Protein AF-A0AAE0THC1-F1 (afdb_monomer)

pLDDT: mean 71.57, std 22.48, range [25.92, 97.12]

Organism: NCBI:txid2493646

Solvent-accessible surface area (backbone atoms only — not comparable to full-atom values): 11410 Å² total; per-residue (Å²): 134,60,73,45,24,38,71,82,51,14,11,42,83,37,80,36,79,55,40,40,27,64,90,66,43,60,32,44,39,35,84,71,68,93,64,84,78,24,40,88,76,36,70,88,36,71,55,53,64,31,35,36,31,13,52,94,40,78,45,80,47,30,22,35,39,39,68,80,64,54,97,87,44,46,57,42,54,32,77,59,48,70,42,64,60,25,80,54,98,90,42,81,36,52,30,74,41,70,51,71,80,86,39,28,50,32,34,22,38,79,89,46,69,45,68,50,68,42,80,85,42,82,91,42,50,99,56,82,60,75,85,54,64,78,81,56,86,74,79,90,80,81,85,87,78,86,89,81,93,69,78,90,83,75,78,79,92,79,88,72,88,86,67,84,88,50,69,65,63,54,54,50,50,44,50,73,77,38,75,86,60,87,131

Nearest PDB structures (foldseek):
  2doi-assembly1_X  TM=8.586E-01  e=4.376E-07  Homo sapiens
  4kiv-assembly1_A  TM=8.689E-01  e=1.700E-06  Homo sapiens
  8d3d-assembly1_A  TM=5.317E-01  e=1.644E-02  Homo sapiens
  7pp6-assembly1_D  TM=5.829E-01  e=1.142E-01  Homo sapiens
  8d3c-assembly1_A  TM=3.842E-01  e=1.387E-01  Homo sapiens

Radius of gyration: 28.42 Å; Cα contacts (8 Å, |Δi|>4): 286; chains: 1; bounding box: 64×33×77 Å

Secondary structure (DSSP, 8-state):
---EE-GGGTTTT------BBTTSPBBPPTTSSSSS--TTT-GGG---TT--B-GGG-SSS-EEEEEEEETTEEEEEB--EEPPPEEETTEEE-TT-EEE-SSEEEEE-SS-EEEEE-TTSGGG-SS--GGGTTT----------------SS-S-----SS----HHHHHHHHHHH-TT---

Structure (mmCIF, N/CA/C/O backbone):
data_AF-A0AAE0THC1-F1
#
_entry.id   AF-A0AAE0THC1-F1
#
loop_
_atom_site.group_PDB
_atom_site.id
_atom_site.type_symbol
_atom_site.label_atom_id
_atom_site.label_alt_id
_atom_site.label_comp_id
_atom_site.label_asym_id
_atom_site.label_entity_id
_atom_site.label_seq_id
_atom_site.pdbx_PDB_ins_code
_atom_site.Cartn_x
_atom_site.Cartn_y
_atom_site.Cartn_z
_atom_site.occupancy
_atom_site.B_iso_or_equiv
_atom_site.auth_seq_id
_atom_site.auth_comp_id
_atom_site.auth_asym_id
_atom_site.auth_atom_id
_atom_site.pdbx_PDB_model_num
ATOM 1 N N . MET A 1 1 ? -11.625 -1.215 -8.244 1.00 58.62 1 MET A N 1
ATOM 2 C CA . MET A 1 1 ? -11.538 -0.843 -6.811 1.00 58.62 1 MET A CA 1
ATOM 3 C C . MET A 1 1 ? -10.302 -1.514 -6.238 1.00 58.62 1 MET A C 1
ATOM 5 O O . MET A 1 1 ? -10.090 -2.671 -6.568 1.00 58.62 1 MET A O 1
ATOM 9 N N . VAL A 1 2 ? -9.500 -0.819 -5.427 1.00 74.69 2 VAL A N 1
ATOM 10 C CA . VAL A 1 2 ? -8.265 -1.378 -4.842 1.00 74.69 2 VAL A CA 1
ATOM 11 C C . VAL A 1 2 ? -8.621 -2.333 -3.697 1.00 74.69 2 VAL A C 1
ATOM 13 O O . VAL A 1 2 ? -9.248 -1.915 -2.721 1.00 74.69 2 VAL A O 1
ATOM 16 N N . SER A 1 3 ? -8.250 -3.608 -3.823 1.00 85.12 3 SER A N 1
ATOM 17 C CA . SER A 1 3 ? -8.548 -4.674 -2.848 1.00 85.12 3 SER A CA 1
ATOM 18 C C . SER A 1 3 ? -7.351 -5.082 -1.984 1.00 85.12 3 SER A C 1
ATOM 20 O O . SER A 1 3 ? -7.549 -5.748 -0.972 1.00 85.12 3 SER A O 1
ATOM 22 N N . CYS A 1 4 ? -6.143 -4.653 -2.342 1.00 91.19 4 CYS A N 1
ATOM 23 C CA . CYS A 1 4 ? -4.887 -5.072 -1.726 1.00 91.19 4 CYS A CA 1
ATOM 24 C C . CYS A 1 4 ? -4.060 -3.869 -1.247 1.00 91.19 4 CYS A C 1
ATOM 26 O O . CYS A 1 4 ? -4.301 -2.741 -1.686 1.00 91.19 4 CYS A O 1
ATOM 28 N N . TYR A 1 5 ? -3.094 -4.085 -0.352 1.00 91.75 5 TYR A N 1
ATOM 29 C CA . TYR A 1 5 ? -2.164 -3.049 0.110 1.00 91.75 5 TYR A CA 1
ATOM 30 C C . TYR A 1 5 ? -0.743 -3.273 -0.414 1.00 91.75 5 TYR A C 1
ATOM 32 O O . TYR A 1 5 ? -0.335 -4.395 -0.704 1.00 91.75 5 TYR A O 1
ATOM 40 N N . THR A 1 6 ? 0.020 -2.188 -0.533 1.00 89.06 6 THR A N 1
ATOM 41 C CA . THR A 1 6 ? 1.416 -2.231 -0.973 1.00 89.06 6 THR A CA 1
ATOM 42 C C . THR A 1 6 ? 2.323 -2.627 0.203 1.00 89.06 6 THR A C 1
ATOM 44 O O . THR A 1 6 ? 2.354 -1.900 1.195 1.00 89.06 6 THR A O 1
ATOM 47 N N . PRO A 1 7 ? 3.098 -3.726 0.131 1.00 85.75 7 PRO A N 1
ATOM 48 C CA . PRO A 1 7 ? 3.925 -4.158 1.263 1.00 85.75 7 PRO A CA 1
ATOM 49 C C . PRO A 1 7 ? 5.050 -3.176 1.595 1.00 85.75 7 PRO A C 1
ATOM 51 O O . PRO A 1 7 ? 5.349 -2.958 2.758 1.00 85.75 7 PRO A O 1
ATOM 54 N N . HIS A 1 8 ? 5.648 -2.529 0.588 1.00 84.06 8 HIS A N 1
ATOM 55 C CA . HIS A 1 8 ? 6.776 -1.610 0.785 1.00 84.06 8 HIS A CA 1
ATOM 56 C C . HIS A 1 8 ? 6.432 -0.390 1.659 1.00 84.06 8 HIS A C 1
ATOM 58 O O . HIS A 1 8 ? 7.298 0.131 2.353 1.00 84.06 8 HIS A O 1
ATOM 64 N N . ASP A 1 9 ? 5.184 0.089 1.623 1.00 87.94 9 ASP A N 1
ATOM 65 C CA . ASP A 1 9 ? 4.734 1.223 2.441 1.00 87.94 9 ASP A CA 1
ATOM 66 C C . ASP A 1 9 ? 3.802 0.801 3.585 1.00 87.94 9 ASP A C 1
ATOM 68 O O . ASP A 1 9 ? 3.106 1.644 4.147 1.00 87.94 9 ASP A O 1
ATOM 72 N N . HIS A 1 10 ? 3.741 -0.499 3.896 1.00 91.38 10 HIS A N 1
ATOM 73 C CA . HIS A 1 10 ? 2.853 -1.077 4.910 1.00 91.38 10 HIS A CA 1
AT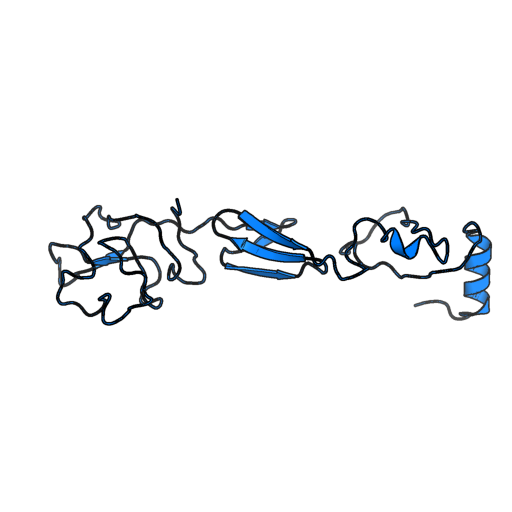OM 74 C C . HIS A 1 10 ? 1.364 -0.704 4.720 1.00 91.38 10 HIS A C 1
ATOM 76 O O . HIS A 1 10 ? 0.572 -0.690 5.665 1.00 91.38 10 HIS A O 1
ATOM 82 N N . GLY A 1 11 ? 0.943 -0.360 3.501 1.00 91.75 11 GLY A N 1
ATOM 83 C CA . GLY A 1 11 ? -0.418 0.076 3.210 1.00 91.75 11 GLY A CA 1
ATOM 84 C C . GLY A 1 11 ? -0.718 1.532 3.570 1.00 91.75 11 GLY A C 1
ATOM 85 O O . GLY A 1 11 ? -1.891 1.897 3.667 1.00 91.75 11 GLY A O 1
ATOM 86 N N . VAL A 1 12 ? 0.293 2.392 3.723 1.00 91.81 12 VAL A N 1
ATOM 87 C CA . VAL A 1 12 ? 0.105 3.849 3.878 1.00 91.81 12 VAL A CA 1
ATOM 88 C C . VAL A 1 12 ? -0.685 4.440 2.708 1.00 91.81 12 VAL A C 1
ATOM 90 O O . VAL A 1 12 ? -1.582 5.268 2.908 1.00 91.81 12 VAL A O 1
ATOM 93 N N . SER A 1 13 ? -0.410 3.988 1.483 1.00 89.38 13 SER A N 1
ATOM 94 C CA . SER A 1 13 ? -1.137 4.386 0.272 1.00 89.38 13 SER A CA 1
ATOM 95 C C . SER A 1 13 ? -2.460 3.644 0.057 1.00 89.38 13 SER A C 1
ATOM 97 O O . SER A 1 13 ? -3.181 3.953 -0.893 1.00 89.38 13 SER A O 1
ATOM 99 N N . TYR A 1 14 ? -2.834 2.691 0.920 1.00 91.81 14 TYR A N 1
ATOM 100 C CA . TYR A 1 14 ? -4.067 1.922 0.753 1.00 91.81 14 TYR A CA 1
ATOM 101 C C . TYR A 1 14 ? -5.303 2.827 0.844 1.00 91.81 14 TYR A C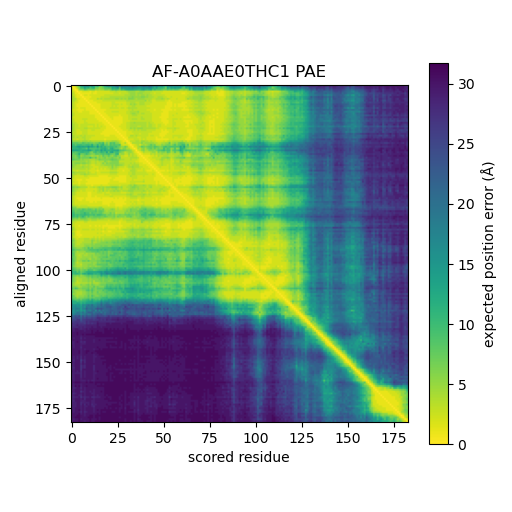 1
ATOM 103 O O . TYR A 1 14 ? -5.517 3.530 1.835 1.00 91.81 14 TYR A O 1
ATOM 111 N N . ARG A 1 15 ? -6.139 2.810 -0.200 1.00 93.31 15 ARG A N 1
ATOM 112 C CA . ARG A 1 15 ? -7.393 3.585 -0.284 1.00 93.31 15 ARG A CA 1
ATOM 113 C C . ARG A 1 15 ? -8.607 2.721 -0.635 1.00 93.31 15 ARG A C 1
ATOM 115 O O . ARG A 1 15 ? -9.609 3.228 -1.128 1.00 93.31 15 ARG A O 1
ATOM 122 N N . GLY A 1 16 ? -8.532 1.418 -0.363 1.00 93.38 16 GLY A N 1
ATOM 123 C CA . GLY A 1 16 ? -9.671 0.515 -0.524 1.00 93.38 16 GLY A CA 1
ATOM 124 C C . GLY A 1 16 ? -10.776 0.745 0.515 1.00 93.38 16 GLY A C 1
ATOM 125 O O . GLY A 1 16 ? -10.652 1.570 1.427 1.00 93.38 16 GLY A O 1
ATOM 126 N N . TYR A 1 17 ? -11.867 -0.009 0.374 1.00 95.31 17 TYR A N 1
ATOM 127 C CA . TYR A 1 17 ? -13.096 0.140 1.168 1.00 95.31 17 TYR A CA 1
ATOM 128 C C . TYR A 1 17 ? -13.306 -0.966 2.213 1.00 95.31 17 TYR A C 1
ATOM 130 O O . TYR A 1 17 ? -14.424 -1.132 2.715 1.00 95.31 17 TYR A O 1
ATOM 138 N N . GLN A 1 18 ? -12.260 -1.740 2.535 1.00 95.81 18 GLN A N 1
ATOM 139 C CA . GLN A 1 18 ? -12.342 -2.733 3.605 1.00 95.81 18 GLN A CA 1
ATOM 140 C C . GLN A 1 18 ? -12.719 -2.032 4.915 1.00 95.81 18 GLN A C 1
ATOM 142 O O . GLN A 1 18 ? -12.154 -0.992 5.246 1.00 95.81 18 GLN A O 1
ATOM 147 N N . ARG A 1 19 ? -13.704 -2.580 5.628 1.00 95.94 19 ARG A N 1
ATOM 148 C CA . ARG A 1 19 ? -14.315 -1.965 6.824 1.00 95.94 19 ARG A CA 1
ATOM 149 C C . ARG A 1 19 ? -14.561 -2.964 7.955 1.00 95.94 19 ARG A C 1
ATOM 151 O O . ARG A 1 19 ? -15.335 -2.685 8.876 1.00 95.94 19 ARG A O 1
ATOM 158 N N . PHE A 1 20 ? -13.942 -4.134 7.842 1.00 95.81 20 PHE A N 1
ATOM 159 C CA . PHE A 1 20 ? -13.967 -5.192 8.835 1.00 95.81 20 PHE A CA 1
ATOM 160 C C . PHE A 1 20 ? -12.539 -5.576 9.212 1.00 95.81 20 PHE A C 1
ATOM 162 O O . PHE A 1 20 ? -11.654 -5.626 8.350 1.00 95.81 20 PHE A O 1
ATOM 169 N N . SER A 1 21 ? -12.334 -5.844 10.498 1.00 95.81 21 SER A N 1
ATOM 170 C CA . SER A 1 21 ? -11.087 -6.404 10.999 1.00 95.81 21 SER A CA 1
ATOM 171 C C . SER A 1 21 ? -10.924 -7.859 10.561 1.00 95.81 21 SER A C 1
ATOM 173 O O . SER A 1 21 ? -11.852 -8.492 10.052 1.00 95.81 21 SER A O 1
ATOM 175 N N . GLU A 1 22 ? -9.741 -8.417 10.783 1.00 95.12 22 GLU A N 1
ATOM 176 C CA . GLU A 1 22 ? -9.453 -9.828 10.525 1.00 95.12 22 GLU A CA 1
ATOM 177 C C . GLU A 1 22 ? -10.323 -10.790 11.336 1.00 95.12 22 GLU A C 1
ATOM 179 O O . GLU A 1 22 ? -10.641 -11.876 10.861 1.00 95.12 22 GLU A O 1
ATOM 184 N N . THR A 1 23 ? -10.783 -10.371 12.519 1.00 94.31 23 THR A N 1
ATOM 185 C CA . THR A 1 23 ? -11.700 -11.166 13.347 1.00 94.31 23 THR A CA 1
ATOM 186 C C . THR A 1 23 ? -13.170 -10.980 12.950 1.00 94.31 23 THR A C 1
ATOM 188 O O . THR A 1 23 ? -14.066 -11.513 13.603 1.00 94.31 23 THR A O 1
ATOM 191 N N . GLY A 1 24 ? -13.442 -10.215 11.886 1.00 94.75 24 GLY A N 1
ATOM 192 C CA . GLY A 1 24 ? -14.786 -9.944 11.376 1.00 94.75 24 GLY A CA 1
ATOM 193 C C . GLY A 1 24 ? -15.528 -8.823 12.107 1.00 94.75 24 GLY A C 1
ATOM 194 O O . GLY A 1 24 ? -16.707 -8.589 11.831 1.00 94.75 24 GLY A O 1
ATOM 195 N N . LYS A 1 25 ? -14.877 -8.091 13.021 1.00 95.44 25 LYS A N 1
ATOM 196 C CA . LYS A 1 25 ? -15.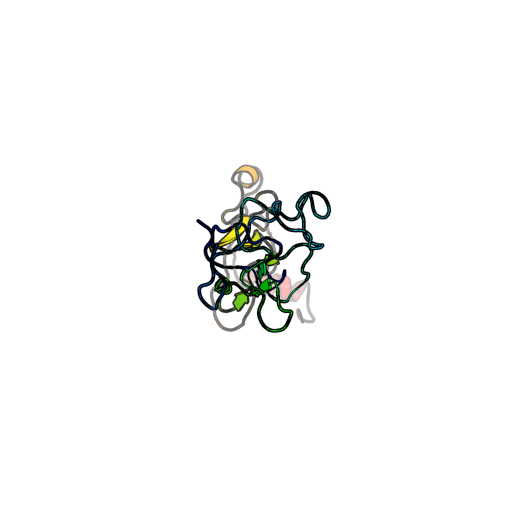512 -6.951 13.696 1.00 95.44 25 LYS A CA 1
ATOM 197 C C . LYS A 1 25 ? -15.650 -5.778 12.741 1.00 95.44 25 LYS A C 1
ATOM 199 O O . LYS A 1 25 ? -14.744 -5.466 11.973 1.00 95.44 25 LYS A O 1
ATOM 204 N N . LYS A 1 26 ? -16.778 -5.076 12.821 1.00 95.69 26 LYS A N 1
ATOM 205 C CA . LYS A 1 26 ? -16.987 -3.843 12.060 1.00 95.69 26 LYS A CA 1
ATOM 206 C C . LYS A 1 26 ? -16.086 -2.733 12.607 1.00 95.69 26 LYS A C 1
ATOM 208 O O . LYS A 1 26 ? -16.113 -2.450 13.803 1.00 95.69 26 LYS A O 1
ATOM 213 N N . CYS A 1 27 ? -15.350 -2.079 11.716 1.00 95.88 27 CYS A N 1
ATOM 214 C CA . CYS A 1 27 ? -14.498 -0.951 12.065 1.00 95.88 27 CYS A CA 1
ATOM 215 C C . CYS A 1 27 ? -15.321 0.256 12.542 1.00 95.88 27 CYS A C 1
ATOM 217 O O . CYS A 1 27 ? -16.413 0.532 12.025 1.00 95.88 27 CYS A O 1
ATOM 219 N N . ILE A 1 28 ? -14.763 1.005 13.488 1.00 94.88 28 ILE A N 1
ATOM 220 C CA . ILE A 1 28 ? -15.283 2.283 13.985 1.00 94.88 28 ILE A CA 1
ATOM 221 C C . ILE A 1 28 ? -14.826 3.414 13.055 1.00 94.88 28 ILE A C 1
ATOM 223 O O . ILE A 1 28 ? -13.766 3.330 12.436 1.00 94.88 28 ILE A O 1
ATOM 227 N N . GLN A 1 29 ? -15.634 4.472 12.933 1.00 94.31 29 GLN A N 1
ATOM 228 C CA . GLN A 1 29 ? -15.251 5.651 12.154 1.00 94.31 29 GLN A CA 1
ATOM 229 C C . GLN A 1 29 ? -14.071 6.390 12.797 1.00 94.31 29 GLN A C 1
ATOM 231 O O . GLN A 1 29 ? -14.088 6.644 14.001 1.00 94.31 29 GLN A O 1
ATOM 236 N N . TRP A 1 30 ? -13.104 6.817 11.984 1.00 92.56 30 TRP A N 1
ATOM 237 C CA . TRP A 1 30 ? -11.884 7.507 12.431 1.00 92.56 30 TRP A CA 1
ATOM 238 C C . TRP A 1 30 ? -12.129 8.859 13.118 1.00 92.56 30 TRP A C 1
ATOM 240 O O . TRP A 1 30 ? -11.258 9.401 13.790 1.00 92.56 30 TRP A O 1
ATOM 250 N N . ASN A 1 31 ? -13.313 9.446 12.940 1.00 88.06 31 ASN A N 1
ATOM 251 C CA . ASN A 1 31 ? -13.715 10.691 13.597 1.00 88.06 31 ASN A CA 1
ATOM 252 C C . ASN A 1 31 ? -14.657 10.479 14.795 1.00 88.06 31 ASN A C 1
ATOM 254 O O . ASN A 1 31 ? -15.129 11.457 15.369 1.00 88.06 31 ASN A O 1
ATOM 258 N N . ARG A 1 32 ? -14.964 9.229 15.171 1.00 84.38 32 ARG A N 1
ATOM 259 C CA . ARG A 1 32 ? -15.887 8.898 16.272 1.00 84.38 32 ARG A CA 1
ATOM 260 C C . ARG A 1 32 ? -15.237 7.991 17.317 1.00 84.38 32 ARG A C 1
ATOM 262 O O . ARG A 1 32 ? -15.765 6.932 17.646 1.00 84.38 32 ARG A O 1
ATOM 269 N N . HIS A 1 33 ? -14.096 8.417 17.849 1.00 80.69 33 HIS A N 1
ATOM 270 C CA . HIS A 1 33 ? -13.416 7.788 18.984 1.00 80.69 33 HIS A CA 1
ATOM 271 C C . HIS A 1 33 ? -12.523 8.797 19.717 1.00 80.69 33 HIS A C 1
ATOM 273 O O . HIS A 1 33 ? -12.245 9.877 19.204 1.00 80.69 33 HIS A O 1
ATOM 279 N N . LEU A 1 34 ? -12.023 8.418 20.896 1.00 78.06 34 LEU A N 1
ATOM 280 C CA . LEU A 1 34 ? -11.138 9.251 21.727 1.00 78.06 34 LEU A CA 1
ATOM 281 C C . LEU A 1 34 ? -9.644 8.893 21.584 1.00 78.06 34 LEU A C 1
ATOM 283 O O . LEU A 1 34 ? -8.808 9.397 22.327 1.00 78.06 34 LEU A O 1
ATOM 287 N N . HIS A 1 35 ? -9.301 7.995 20.659 1.00 81.31 35 HIS A N 1
ATOM 288 C CA . HIS A 1 35 ? -7.926 7.544 20.427 1.00 81.31 35 HIS A CA 1
ATOM 289 C C . HIS A 1 35 ? -7.121 8.476 19.506 1.00 81.31 35 HIS A C 1
ATOM 291 O O . HIS A 1 35 ? -7.669 9.367 18.864 1.00 81.31 35 HIS A O 1
ATOM 297 N N . GLN A 1 36 ? -5.808 8.237 19.443 1.00 78.31 36 GLN A N 1
ATOM 298 C CA . GLN A 1 36 ? -4.806 9.156 18.889 1.00 78.31 36 GLN A CA 1
ATOM 299 C C . GLN A 1 36 ? -4.810 9.283 17.356 1.00 78.31 36 GLN A C 1
ATOM 301 O O . GLN A 1 36 ? -4.349 10.294 16.839 1.00 78.31 36 GLN A O 1
ATOM 306 N N . ALA A 1 37 ? -5.301 8.292 16.603 1.00 79.75 37 ALA A N 1
ATOM 307 C CA . ALA A 1 37 ? -5.309 8.369 15.141 1.00 79.75 37 ALA A CA 1
ATOM 308 C C . ALA A 1 37 ? -6.637 8.926 14.620 1.00 79.75 37 ALA A C 1
ATOM 310 O O . ALA A 1 37 ? -7.548 8.171 14.302 1.00 79.75 37 ALA A O 1
ATOM 311 N N . THR A 1 38 ? -6.746 10.250 14.521 1.00 80.06 38 THR A N 1
ATOM 312 C CA . THR A 1 38 ? -7.924 10.942 13.971 1.00 80.06 38 THR A CA 1
ATOM 313 C C . THR A 1 38 ? -7.581 11.697 12.683 1.00 80.06 38 THR A C 1
ATOM 315 O O . THR A 1 38 ? -6.416 12.046 12.466 1.00 80.06 38 THR A O 1
ATOM 318 N N . PRO A 1 39 ? -8.578 12.047 11.845 1.00 80.81 39 PRO A N 1
ATOM 319 C CA . PRO A 1 39 ? -8.370 12.917 10.686 1.00 80.81 39 PRO A CA 1
ATOM 320 C C . PRO A 1 39 ? -7.788 14.292 11.040 1.00 80.81 39 PRO A C 1
ATOM 322 O O . PRO A 1 39 ? -7.116 14.894 10.215 1.00 80.81 39 PRO A O 1
ATOM 325 N N . SER A 1 40 ? -8.023 14.800 12.256 1.00 80.19 40 SER A N 1
ATOM 326 C CA . SER A 1 40 ? -7.445 16.072 12.705 1.00 80.19 40 SER A CA 1
ATOM 327 C C . SER A 1 40 ? -5.947 15.974 12.999 1.00 80.19 40 SER A C 1
ATOM 329 O O . SER A 1 40 ? -5.218 16.925 12.738 1.00 80.19 40 SER A O 1
ATOM 331 N N . ILE A 1 41 ? -5.484 14.833 13.518 1.00 85.00 41 ILE A N 1
ATOM 332 C CA . ILE A 1 41 ? -4.068 14.591 13.830 1.00 85.00 41 ILE A CA 1
ATOM 333 C C . ILE A 1 41 ? -3.308 14.153 12.570 1.00 85.00 41 ILE A C 1
ATOM 335 O O . ILE A 1 41 ? -2.177 14.577 12.346 1.00 85.00 41 ILE A O 1
ATOM 339 N N . PHE A 1 42 ? -3.945 13.355 11.709 1.00 85.44 42 PHE A N 1
ATOM 340 C CA . PHE A 1 42 ? -3.372 12.857 10.458 1.00 85.44 42 PHE A CA 1
ATOM 341 C C . PHE A 1 42 ? -4.229 13.266 9.247 1.00 85.44 42 PHE A C 1
ATOM 343 O O . PHE A 1 42 ? -4.842 12.401 8.611 1.00 85.44 42 PHE A O 1
ATOM 350 N N . PRO A 1 43 ? -4.253 14.561 8.870 1.00 86.56 43 PRO A N 1
ATOM 351 C CA . PRO A 1 43 ? -5.109 15.060 7.787 1.00 86.56 43 PRO A CA 1
ATOM 352 C C . PRO A 1 43 ? -4.804 14.415 6.429 1.00 86.56 43 PRO A C 1
ATOM 354 O O . PRO A 1 43 ? -5.705 14.186 5.628 1.00 86.56 43 PRO A O 1
ATOM 357 N N . ASN A 1 44 ? -3.549 14.022 6.200 1.00 86.69 44 ASN A N 1
ATOM 358 C CA . ASN A 1 44 ? -3.117 13.350 4.969 1.00 86.69 44 ASN A CA 1
ATOM 359 C C . ASN A 1 44 ? -3.206 11.812 5.045 1.00 86.69 44 ASN A C 1
ATOM 361 O O . ASN A 1 44 ? -2.831 11.116 4.101 1.00 86.69 44 ASN A O 1
ATOM 365 N N . GLY A 1 45 ? -3.706 11.258 6.155 1.00 85.25 45 GLY A N 1
ATOM 366 C CA . GLY A 1 45 ? -3.804 9.812 6.376 1.00 85.25 45 GLY A CA 1
ATOM 367 C C . GLY A 1 45 ? -4.905 9.119 5.566 1.00 85.25 45 GLY A C 1
ATOM 368 O O . GLY A 1 45 ? -4.969 7.892 5.556 1.00 85.25 45 GLY A O 1
ATOM 369 N N . GLY A 1 46 ? -5.777 9.880 4.890 1.00 89.00 46 GLY A N 1
ATOM 370 C CA . GLY A 1 46 ? -6.928 9.333 4.162 1.00 89.00 46 GLY A CA 1
ATOM 371 C C . GLY A 1 46 ? -7.908 8.603 5.083 1.00 89.00 46 GLY A C 1
ATOM 372 O O . GLY A 1 46 ? -8.439 7.556 4.712 1.00 89.00 46 GLY A O 1
ATOM 373 N N . LEU A 1 47 ? -8.077 9.111 6.308 1.00 91.31 47 LEU A N 1
ATOM 374 C CA . LEU A 1 47 ? -8.883 8.527 7.382 1.00 91.31 47 LEU A CA 1
ATOM 375 C C . LEU A 1 47 ? -10.390 8.736 7.159 1.00 91.31 47 LEU A C 1
ATOM 377 O O . LEU A 1 47 ? -11.101 9.303 7.987 1.00 91.31 47 LEU A O 1
ATOM 381 N N . ASP A 1 48 ? -10.875 8.274 6.010 1.00 91.38 48 ASP A N 1
ATOM 382 C CA . ASP A 1 48 ? -12.260 8.428 5.584 1.00 91.38 48 ASP A CA 1
ATOM 383 C C . ASP A 1 48 ? -13.156 7.346 6.194 1.00 91.38 48 ASP A C 1
ATOM 385 O O . ASP A 1 48 ? -12.847 6.149 6.144 1.00 91.38 48 ASP A O 1
ATOM 389 N N . GLN A 1 49 ? -14.325 7.759 6.694 1.00 94.00 49 GLN A N 1
ATOM 390 C CA . GLN A 1 49 ? -15.351 6.857 7.227 1.00 94.00 49 GLN A CA 1
ATOM 391 C C . GLN A 1 49 ? -14.761 5.902 8.280 1.00 94.00 49 GLN A C 1
ATOM 393 O O . GLN A 1 49 ? -14.131 6.344 9.237 1.00 94.00 49 GLN A O 1
ATOM 398 N N . ASN A 1 50 ? -14.992 4.599 8.119 1.00 95.88 50 ASN A N 1
ATOM 399 C CA . ASN A 1 50 ? -14.468 3.519 8.946 1.00 95.88 50 ASN A CA 1
ATOM 400 C C . ASN A 1 50 ? -13.608 2.540 8.128 1.00 95.88 50 ASN A C 1
ATOM 402 O O . ASN A 1 50 ? -13.574 1.347 8.426 1.00 95.88 50 ASN A O 1
ATOM 406 N N . TYR A 1 51 ? -12.982 3.012 7.049 1.00 96.56 51 TYR A N 1
ATOM 407 C CA . TYR A 1 51 ? -12.180 2.145 6.190 1.00 96.56 51 TYR A CA 1
ATOM 408 C C . TYR A 1 51 ? -10.820 1.851 6.810 1.00 96.56 51 TYR A C 1
ATOM 410 O O . TYR A 1 51 ? -10.217 2.719 7.424 1.00 96.56 51 TYR A O 1
ATOM 418 N N . CYS A 1 52 ? -10.298 0.651 6.602 1.00 96.69 52 CYS A N 1
ATOM 419 C CA . CYS A 1 52 ? -8.981 0.261 7.087 1.00 96.69 52 CYS A CA 1
ATOM 420 C C . CYS A 1 52 ? -7.885 1.152 6.505 1.00 96.69 52 CYS A C 1
ATOM 422 O O . CYS A 1 52 ? -7.855 1.393 5.294 1.00 96.69 52 CYS A O 1
ATOM 424 N N . ARG A 1 53 ? -6.981 1.636 7.353 1.00 96.56 53 ARG A N 1
ATOM 425 C CA . ARG A 1 53 ? -5.880 2.532 6.978 1.00 96.56 53 ARG A CA 1
ATOM 426 C C . ARG A 1 53 ? -4.652 2.223 7.819 1.00 96.56 53 ARG A C 1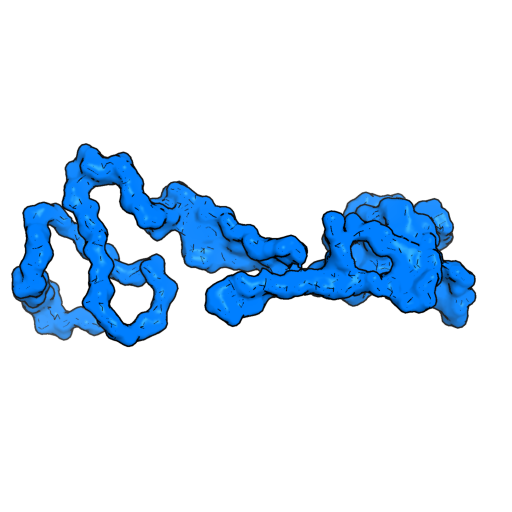
ATOM 428 O O . ARG A 1 53 ? -4.743 1.548 8.836 1.00 96.56 53 ARG A O 1
ATOM 435 N N . ASN A 1 54 ? -3.508 2.732 7.384 1.00 95.56 54 ASN A N 1
ATOM 436 C CA . ASN A 1 54 ? -2.287 2.715 8.174 1.00 95.56 54 ASN A CA 1
ATOM 437 C C . ASN A 1 54 ? -1.668 4.122 8.181 1.00 95.56 54 ASN A C 1
ATOM 439 O O . ASN A 1 54 ? -0.803 4.419 7.354 1.00 95.56 54 ASN A O 1
ATOM 443 N N . PRO A 1 55 ? -2.165 5.041 9.029 1.00 91.19 55 PRO A N 1
ATOM 444 C CA . PRO A 1 55 ? -1.650 6.406 9.086 1.00 91.19 55 PRO A CA 1
ATOM 445 C C . PRO A 1 55 ? -0.157 6.380 9.386 1.00 91.19 55 PRO A C 1
ATOM 447 O O . PRO A 1 55 ? 0.245 5.717 10.335 1.00 91.19 55 PRO A O 1
ATOM 450 N N . ILE A 1 56 ? 0.645 7.081 8.576 1.00 85.19 56 ILE A N 1
ATOM 451 C CA . ILE A 1 56 ? 2.108 7.227 8.722 1.00 85.19 56 ILE A CA 1
ATOM 452 C C . ILE A 1 56 ? 2.909 5.915 8.842 1.00 85.19 56 ILE A C 1
ATOM 454 O O . ILE A 1 56 ? 4.064 5.949 9.251 1.00 85.19 56 ILE A O 1
ATOM 458 N N . GLY A 1 57 ? 2.324 4.768 8.488 1.00 88.25 57 GLY A N 1
ATOM 459 C CA . GLY A 1 57 ? 2.977 3.467 8.635 1.00 88.25 57 GLY A CA 1
ATOM 460 C C . GLY A 1 57 ? 3.087 3.042 10.098 1.00 88.25 57 GLY A C 1
ATOM 461 O O . GLY A 1 57 ? 4.055 2.390 10.473 1.00 88.25 57 GLY A O 1
ATOM 462 N N . SER A 1 58 ? 2.118 3.439 10.931 1.00 88.88 58 SER A N 1
ATOM 463 C CA . SER A 1 58 ? 2.092 3.161 12.372 1.00 88.88 58 SER A CA 1
ATOM 464 C C . SER A 1 58 ? 2.062 1.673 12.731 1.00 88.88 58 SER A C 1
ATOM 466 O O . SER A 1 58 ? 2.356 1.321 13.871 1.00 88.88 58 SER A O 1
ATOM 468 N N . ALA A 1 59 ? 1.727 0.808 11.775 1.00 93.44 59 ALA A N 1
ATOM 469 C CA . ALA A 1 59 ? 1.808 -0.641 11.898 1.00 93.44 59 ALA A CA 1
ATOM 470 C C . ALA A 1 59 ? 2.353 -1.295 10.611 1.00 93.44 59 ALA A C 1
ATOM 472 O O . ALA A 1 59 ? 2.698 -0.615 9.647 1.00 93.44 59 ALA A O 1
ATOM 473 N N . GLU A 1 60 ? 2.403 -2.627 10.578 1.00 93.38 60 GLU A N 1
ATOM 474 C CA . GLU A 1 60 ? 2.916 -3.414 9.439 1.00 93.38 60 GLU A CA 1
ATOM 475 C C . GLU A 1 60 ? 1.923 -3.529 8.266 1.00 93.38 60 GLU A C 1
ATOM 477 O O . GLU A 1 60 ? 2.320 -3.783 7.131 1.00 93.38 60 GLU A O 1
ATOM 482 N N . ARG A 1 61 ? 0.621 -3.331 8.517 1.00 94.69 61 ARG A N 1
ATOM 483 C CA . ARG A 1 61 ? -0.448 -3.412 7.505 1.00 94.69 61 ARG A CA 1
ATOM 484 C C . ARG A 1 61 ? -1.682 -2.593 7.911 1.00 94.69 61 ARG A C 1
ATOM 486 O O . ARG A 1 61 ? -1.764 -2.159 9.064 1.00 94.69 61 ARG A O 1
ATOM 493 N N . PRO A 1 62 ? -2.664 -2.381 7.007 1.00 96.81 62 PRO A N 1
ATOM 494 C CA . PRO A 1 62 ? -3.882 -1.641 7.325 1.00 96.81 62 PRO A CA 1
ATOM 495 C C . PRO A 1 62 ? -4.632 -2.200 8.536 1.00 96.81 62 PRO A C 1
ATOM 497 O O . PRO A 1 62 ? -4.858 -3.406 8.659 1.00 96.81 62 PRO A O 1
ATOM 500 N N . TRP A 1 63 ? -5.073 -1.295 9.400 1.00 96.62 63 TRP A N 1
ATOM 501 C CA . TRP A 1 63 ? -5.790 -1.595 10.630 1.00 96.62 63 TRP A CA 1
ATOM 502 C C . TRP A 1 63 ? -6.980 -0.646 10.801 1.00 96.62 63 TRP A C 1
ATOM 504 O O . TRP A 1 63 ? -7.177 0.297 10.026 1.00 96.62 63 TRP A O 1
ATOM 514 N N . CYS A 1 64 ? -7.821 -0.924 11.791 1.00 96.56 64 CYS A N 1
ATOM 515 C CA . CYS A 1 64 ? -8.899 -0.027 12.184 1.00 96.56 64 CYS A CA 1
ATOM 516 C C . CYS A 1 64 ? -9.226 -0.154 13.673 1.00 96.56 64 CYS A C 1
ATOM 518 O O . CYS A 1 64 ? -8.878 -1.138 14.327 1.00 96.56 64 CYS A O 1
ATOM 520 N N . TYR A 1 65 ? -9.931 0.839 14.212 1.00 95.38 65 TYR A N 1
ATOM 521 C CA . TYR A 1 65 ? -10.493 0.757 15.557 1.00 95.38 65 TYR A CA 1
ATOM 522 C C . TYR A 1 65 ? -11.696 -0.188 15.606 1.00 95.38 65 TYR A C 1
ATOM 524 O O . TYR A 1 65 ? -12.510 -0.209 14.681 1.00 95.38 65 TYR A O 1
ATOM 532 N N . VAL A 1 66 ? -11.835 -0.942 16.698 1.00 94.62 66 VAL A N 1
ATOM 533 C CA . VAL A 1 66 ? -12.900 -1.940 16.884 1.00 94.62 66 VAL A CA 1
ATOM 534 C C . VAL A 1 66 ? -13.565 -1.821 18.255 1.00 94.62 66 VAL A C 1
ATOM 536 O O . VAL A 1 66 ? -12.975 -1.349 19.222 1.00 94.62 66 VAL A O 1
ATOM 539 N N . SER A 1 67 ? -14.813 -2.283 18.339 1.00 90.38 67 SER A N 1
ATOM 540 C CA . SER A 1 67 ? -15.583 -2.412 19.581 1.00 90.38 67 SER A CA 1
ATOM 541 C C . SER A 1 67 ? -16.286 -3.778 19.609 1.00 90.38 67 SER A C 1
ATOM 543 O O . SER A 1 67 ? -16.645 -4.287 18.541 1.00 90.38 67 SER A O 1
ATOM 545 N N . PRO A 1 68 ? -16.488 -4.396 20.788 1.00 88.81 68 PRO A N 1
ATOM 546 C CA . PRO A 1 68 ? -16.009 -3.960 22.104 1.00 88.81 68 PRO A CA 1
ATOM 547 C C . PRO A 1 68 ? -14.489 -4.118 22.257 1.00 88.81 68 PRO A C 1
ATOM 549 O O . PRO A 1 68 ? -13.885 -5.007 21.645 1.00 88.81 68 PRO A O 1
ATOM 552 N N . ILE A 1 69 ? -13.894 -3.261 23.095 1.00 85.56 69 ILE A N 1
ATOM 553 C CA . ILE A 1 69 ? -12.490 -3.367 23.517 1.00 85.56 69 ILE A CA 1
ATOM 554 C C . ILE A 1 69 ? -12.337 -4.688 24.271 1.00 85.56 69 ILE A C 1
ATOM 556 O O . ILE A 1 69 ? -13.054 -4.939 25.241 1.00 85.56 69 ILE A O 1
ATOM 560 N N . LYS A 1 70 ? -11.412 -5.540 23.827 1.00 84.94 70 LYS A N 1
ATOM 561 C CA . LYS A 1 70 ? -11.099 -6.810 24.495 1.00 84.94 70 LYS A CA 1
ATOM 562 C C . LYS A 1 70 ? -9.676 -6.741 25.025 1.00 84.94 70 LYS A C 1
ATOM 564 O O . LYS A 1 70 ? -8.772 -6.416 24.269 1.00 84.94 70 LYS A O 1
ATOM 569 N N . ASN A 1 71 ? -9.487 -7.027 26.312 1.00 86.38 71 ASN A N 1
ATOM 570 C CA . ASN A 1 71 ? -8.176 -7.040 26.977 1.00 86.38 71 ASN A CA 1
ATOM 571 C C . ASN A 1 71 ? -7.355 -5.748 26.774 1.00 86.38 71 ASN A C 1
ATOM 573 O O . ASN A 1 71 ? -6.141 -5.795 26.624 1.00 86.38 71 ASN A O 1
ATOM 577 N N . GLY A 1 72 ? -8.019 -4.587 26.727 1.00 83.69 72 GLY A N 1
ATOM 578 C CA . GLY A 1 72 ? -7.363 -3.296 26.480 1.00 83.69 72 GLY A CA 1
ATOM 579 C C . GLY A 1 72 ? -7.008 -3.021 25.013 1.00 83.69 72 GLY A C 1
ATOM 580 O O . GLY A 1 72 ? -6.565 -1.921 24.699 1.00 83.69 72 GLY A O 1
ATOM 581 N N . THR A 1 73 ? -7.252 -3.963 24.100 1.00 85.75 73 THR A N 1
ATOM 582 C CA . THR A 1 73 ? -7.045 -3.790 22.660 1.00 85.75 73 THR A CA 1
ATOM 583 C C . THR A 1 73 ? -8.278 -3.152 22.017 1.00 85.75 73 THR A C 1
ATOM 585 O O . THR A 1 73 ? -9.370 -3.727 22.009 1.00 85.75 73 THR A O 1
ATOM 588 N N . TYR A 1 74 ? -8.099 -1.938 21.494 1.00 91.62 74 TYR A N 1
ATOM 589 C CA . TYR A 1 74 ? -9.143 -1.097 20.887 1.00 91.62 74 TYR A CA 1
ATOM 590 C C . TYR A 1 74 ? -9.019 -0.974 19.360 1.00 91.62 74 TYR A C 1
ATOM 592 O O . TYR A 1 74 ? -9.798 -0.267 18.722 1.00 91.62 74 TYR A O 1
ATOM 600 N N . TRP A 1 75 ? -8.054 -1.667 18.760 1.00 94.44 75 TRP A N 1
ATOM 601 C CA . TRP A 1 75 ? -7.806 -1.699 17.323 1.00 94.44 75 TRP A CA 1
ATOM 602 C C . TRP A 1 75 ? -7.406 -3.107 16.889 1.00 94.44 75 TRP A C 1
ATOM 604 O O . TRP A 1 75 ? -6.889 -3.880 17.688 1.00 94.44 75 TRP A O 1
ATOM 614 N N . GLU A 1 76 ? -7.654 -3.443 15.631 1.00 96.06 76 GLU A N 1
ATOM 615 C CA . GLU A 1 76 ? -7.268 -4.726 15.048 1.00 96.06 76 GLU A CA 1
ATOM 616 C C . GLU A 1 76 ? -6.776 -4.526 13.618 1.00 96.06 76 GLU A C 1
ATOM 618 O O . GLU A 1 76 ? -7.178 -3.581 12.928 1.00 96.06 76 GLU A O 1
ATOM 623 N N . PHE A 1 77 ? -5.932 -5.446 13.155 1.00 97.12 77 PHE A N 1
ATOM 624 C CA . PHE A 1 77 ? -5.585 -5.513 11.746 1.00 97.12 77 PHE A CA 1
ATOM 625 C C . PHE A 1 77 ? -6.804 -5.846 10.897 1.00 97.12 77 PHE A C 1
ATOM 627 O O . PHE A 1 77 ? -7.737 -6.526 11.328 1.00 97.12 77 PHE A O 1
ATOM 634 N N . CYS A 1 78 ? -6.780 -5.372 9.660 1.00 96.75 78 CYS A N 1
ATOM 635 C CA . CYS A 1 78 ? -7.800 -5.694 8.686 1.00 96.75 78 CYS A CA 1
ATOM 636 C C . CYS A 1 78 ? -7.384 -6.858 7.798 1.00 96.75 78 CYS A C 1
ATOM 638 O O . CYS A 1 78 ? -6.206 -7.035 7.481 1.00 96.75 78 CYS A O 1
ATOM 640 N N . ASN A 1 79 ? -8.379 -7.609 7.323 1.00 92.88 79 ASN A N 1
ATOM 641 C CA . ASN A 1 79 ? -8.167 -8.623 6.298 1.00 92.88 79 ASN A CA 1
ATOM 642 C C . ASN A 1 79 ? -8.059 -7.956 4.916 1.00 92.88 79 ASN A C 1
ATOM 644 O O . ASN A 1 79 ? -9.011 -7.945 4.131 1.00 92.88 79 ASN A O 1
ATOM 648 N N . VAL A 1 80 ? -6.925 -7.298 4.681 1.00 94.12 80 VAL A N 1
ATOM 649 C CA . VAL A 1 80 ? -6.506 -6.757 3.385 1.00 94.12 80 VAL A CA 1
ATOM 650 C C . VAL A 1 80 ? -5.258 -7.526 2.989 1.00 94.12 80 VAL A C 1
ATOM 652 O O . VAL A 1 80 ? -4.312 -7.585 3.770 1.00 94.12 80 VAL A O 1
ATOM 655 N N . THR A 1 81 ? -5.259 -8.130 1.807 1.00 93.06 81 THR A N 1
ATOM 656 C CA . THR A 1 81 ? -4.117 -8.907 1.320 1.00 93.06 81 THR A CA 1
ATOM 657 C C . THR A 1 81 ? -3.054 -7.995 0.719 1.00 93.06 81 THR A C 1
ATOM 659 O O . THR A 1 81 ? -3.343 -6.872 0.298 1.00 93.06 81 THR A O 1
ATOM 662 N N . GLU A 1 82 ? -1.822 -8.483 0.649 1.00 91.50 82 GLU A N 1
ATOM 663 C CA . GLU A 1 82 ? -0.765 -7.824 -0.115 1.00 91.50 82 GLU A CA 1
ATOM 664 C C . GLU A 1 82 ? -1.110 -7.806 -1.605 1.00 91.50 82 GLU A C 1
ATOM 666 O O . GLU A 1 82 ? -1.763 -8.718 -2.119 1.00 91.50 82 GLU A O 1
ATOM 671 N N . CYS A 1 83 ? -0.711 -6.740 -2.296 1.00 89.56 83 CYS A N 1
ATOM 672 C CA . CYS A 1 83 ? -0.835 -6.690 -3.744 1.00 89.56 83 CYS A CA 1
ATOM 673 C C . CYS A 1 83 ? 0.166 -7.636 -4.399 1.00 89.56 83 CYS A C 1
ATOM 675 O O . CYS A 1 83 ? 1.316 -7.735 -3.965 1.00 89.56 83 CYS A O 1
ATOM 677 N N . GLU A 1 84 ? -0.271 -8.290 -5.472 1.00 88.00 84 GLU A N 1
ATOM 678 C CA . GLU A 1 84 ? 0.591 -9.179 -6.238 1.00 88.00 84 GLU A CA 1
ATOM 679 C C . GLU A 1 84 ? 1.768 -8.410 -6.859 1.00 88.00 84 GLU A C 1
ATOM 681 O O . GLU A 1 84 ? 1.608 -7.264 -7.294 1.00 88.00 84 GLU A O 1
ATOM 686 N N . PRO A 1 85 ? 2.964 -9.019 -6.908 1.00 87.31 85 PRO A N 1
ATOM 687 C CA . PRO A 1 85 ? 4.113 -8.419 -7.565 1.00 87.31 85 PRO A CA 1
ATOM 688 C C . PRO A 1 85 ? 3.894 -8.322 -9.079 1.00 87.31 85 PRO A C 1
ATOM 690 O O . PRO A 1 85 ? 3.218 -9.148 -9.691 1.00 87.31 85 PRO A O 1
ATOM 693 N N . CYS A 1 86 ? 4.541 -7.350 -9.718 1.00 86.31 86 CYS A N 1
ATOM 694 C CA . CYS A 1 86 ? 4.592 -7.293 -11.174 1.00 86.31 86 CYS A CA 1
ATOM 695 C C . CYS A 1 86 ? 5.693 -8.214 -11.706 1.00 86.31 86 CYS A C 1
ATOM 697 O O . CYS A 1 86 ? 6.768 -8.303 -11.118 1.00 86.31 86 CYS A O 1
ATOM 699 N N . LEU A 1 87 ? 5.483 -8.822 -12.874 1.00 82.44 87 LEU A N 1
ATOM 700 C CA . LEU A 1 87 ? 6.526 -9.568 -13.578 1.00 82.44 87 LEU A CA 1
ATOM 701 C C . LEU A 1 87 ? 7.100 -8.732 -14.732 1.00 82.44 87 LEU A C 1
ATOM 703 O O . LEU A 1 87 ? 6.358 -8.278 -15.604 1.00 82.44 87 LEU A O 1
ATOM 707 N N . TYR A 1 88 ? 8.422 -8.563 -14.773 1.00 79.19 88 TYR A N 1
ATOM 708 C CA . TYR A 1 88 ? 9.128 -7.931 -15.890 1.00 79.19 88 TYR A CA 1
ATOM 709 C C . TYR A 1 88 ? 10.324 -8.781 -16.323 1.00 79.19 88 TYR A C 1
ATOM 711 O O . TYR A 1 88 ? 11.284 -8.933 -15.577 1.00 79.19 88 TYR A O 1
ATOM 719 N N . ARG A 1 89 ? 10.272 -9.342 -17.542 1.00 80.88 89 ARG A N 1
ATOM 720 C CA . ARG A 1 89 ? 11.347 -10.167 -18.141 1.00 80.88 89 ARG A CA 1
ATOM 721 C C . ARG A 1 89 ? 11.876 -11.292 -17.228 1.00 80.88 89 ARG A C 1
ATOM 723 O O . ARG A 1 89 ? 13.063 -11.591 -17.240 1.00 80.88 89 ARG A O 1
ATOM 730 N N . GLY A 1 90 ? 10.990 -11.921 -16.455 1.00 80.38 90 GLY A N 1
ATOM 731 C CA . GLY A 1 90 ? 11.347 -12.987 -15.510 1.00 80.38 90 GLY A CA 1
ATOM 732 C C . GLY A 1 90 ? 11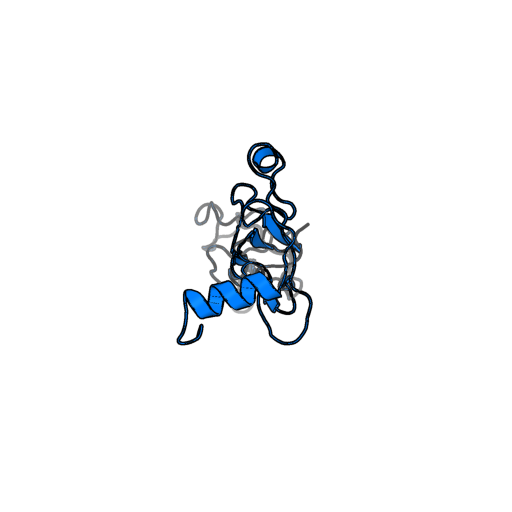.749 -12.498 -14.115 1.00 80.38 90 GLY A C 1
ATOM 733 O O . GLY A 1 90 ? 11.911 -13.318 -13.218 1.00 80.38 90 GLY A O 1
ATOM 734 N N . THR A 1 91 ? 11.844 -11.185 -13.902 1.00 79.94 91 THR A N 1
ATOM 735 C CA . THR A 1 91 ? 12.101 -10.580 -12.591 1.00 79.94 91 THR A CA 1
ATOM 736 C C . THR A 1 91 ? 10.789 -10.186 -11.920 1.00 79.94 91 THR A C 1
ATOM 738 O O . THR A 1 91 ? 9.952 -9.509 -12.524 1.00 79.94 91 THR A O 1
ATOM 741 N N . LEU A 1 92 ? 10.617 -10.595 -10.662 1.00 85.81 92 LEU A N 1
ATOM 742 C CA . LEU A 1 92 ? 9.507 -10.163 -9.814 1.00 85.81 92 LEU A CA 1
ATOM 743 C C . LEU A 1 92 ? 9.821 -8.795 -9.200 1.00 85.81 92 LEU A C 1
ATOM 745 O O . LEU A 1 92 ? 10.840 -8.625 -8.536 1.00 85.81 92 LEU A O 1
ATOM 749 N N . MET A 1 93 ? 8.923 -7.841 -9.415 1.00 84.00 93 MET A N 1
ATOM 750 C CA . MET A 1 93 ? 8.991 -6.472 -8.912 1.00 84.00 93 MET A CA 1
ATOM 751 C C . MET A 1 93 ? 7.917 -6.280 -7.847 1.00 84.00 93 MET A C 1
ATOM 753 O O . MET A 1 93 ? 6.763 -6.663 -8.055 1.00 84.00 93 MET A O 1
ATOM 757 N N . LYS A 1 94 ? 8.258 -5.658 -6.722 1.00 85.44 94 LYS A N 1
ATOM 758 C CA . LYS A 1 94 ? 7.280 -5.355 -5.676 1.00 85.44 94 LYS A CA 1
ATOM 759 C C . LYS A 1 94 ? 6.442 -4.150 -6.090 1.00 85.44 94 LYS A C 1
ATOM 761 O O . LYS A 1 94 ? 6.917 -3.236 -6.763 1.00 85.44 94 LYS A O 1
ATOM 766 N N . VAL A 1 95 ? 5.176 -4.128 -5.677 1.00 85.81 95 VAL A N 1
ATOM 767 C CA . VAL A 1 95 ? 4.322 -2.952 -5.886 1.00 85.81 95 VAL A CA 1
ATOM 768 C C . VAL A 1 95 ? 4.953 -1.742 -5.201 1.00 85.81 95 VAL A C 1
ATOM 770 O O . VAL A 1 95 ? 5.400 -1.829 -4.061 1.00 85.81 95 VAL A O 1
ATOM 773 N N . GLY A 1 96 ? 5.003 -0.619 -5.917 1.00 81.81 96 GLY A N 1
ATOM 774 C CA . GLY A 1 96 ? 5.723 0.585 -5.503 1.00 81.81 96 GLY A CA 1
ATOM 775 C C . GLY A 1 96 ? 7.109 0.721 -6.134 1.00 81.81 96 GLY A C 1
ATOM 776 O O . GLY A 1 96 ? 7.579 1.851 -6.272 1.00 81.81 96 GLY A O 1
ATOM 777 N N . ASP A 1 97 ? 7.717 -0.374 -6.600 1.00 84.50 97 ASP A N 1
ATOM 778 C CA . ASP A 1 97 ? 9.030 -0.323 -7.240 1.00 84.50 97 ASP A CA 1
ATOM 779 C C . ASP A 1 97 ? 8.986 0.500 -8.530 1.00 84.50 97 ASP A C 1
ATOM 781 O O . ASP A 1 97 ? 8.028 0.458 -9.316 1.00 84.50 97 ASP A O 1
ATOM 785 N N . SER A 1 98 ? 10.076 1.221 -8.779 1.00 86.19 98 SER A N 1
ATOM 786 C CA . SER A 1 98 ? 10.307 1.918 -10.038 1.00 86.19 98 SER A CA 1
ATOM 787 C C . SER A 1 98 ? 11.724 1.673 -10.526 1.00 86.19 98 SER A C 1
ATOM 789 O O . SER A 1 98 ? 12.653 1.593 -9.725 1.00 86.19 98 SER A O 1
ATOM 791 N N . PHE A 1 99 ? 11.889 1.548 -11.837 1.00 78.56 99 PHE A N 1
ATOM 792 C CA . PHE A 1 99 ? 13.186 1.292 -12.450 1.00 78.56 99 PHE A CA 1
ATOM 793 C C . PHE A 1 99 ? 13.251 1.865 -13.862 1.00 78.56 99 PHE A C 1
ATOM 795 O O . PHE A 1 99 ? 12.241 2.247 -14.457 1.00 78.56 99 PHE A O 1
ATOM 802 N N . HIS A 1 100 ? 14.464 1.913 -14.398 1.00 77.31 100 HIS A N 1
ATOM 803 C CA . HIS A 1 100 ? 14.729 2.261 -15.783 1.00 77.31 100 HIS A CA 1
ATOM 804 C C . HIS A 1 100 ? 15.213 1.023 -16.535 1.00 77.31 100 HIS A C 1
ATOM 806 O O . HIS A 1 100 ? 16.122 0.345 -16.065 1.00 77.31 100 HIS A O 1
ATOM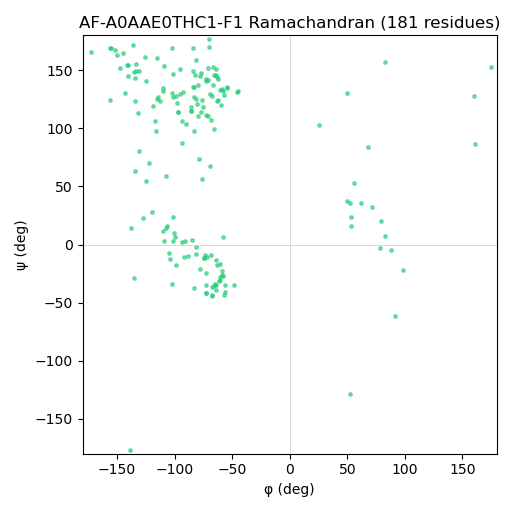 812 N N . ASP A 1 101 ? 14.645 0.743 -17.708 1.00 68.44 101 ASP A N 1
ATOM 813 C CA . ASP A 1 101 ? 15.109 -0.334 -18.601 1.00 68.44 101 ASP A CA 1
ATOM 814 C C . ASP A 1 101 ? 15.948 0.198 -19.777 1.00 68.44 101 ASP A C 1
ATOM 816 O O . ASP A 1 101 ? 16.048 -0.417 -20.839 1.00 68.44 101 ASP A O 1
ATOM 820 N N . GLY A 1 102 ? 16.540 1.378 -19.574 1.00 70.19 102 GLY A N 1
ATOM 821 C CA . GLY A 1 102 ? 17.227 2.177 -20.583 1.00 70.19 102 GLY A CA 1
ATOM 822 C C . GLY A 1 102 ? 16.275 3.166 -21.249 1.00 70.19 102 GLY A C 1
ATOM 823 O O . GLY A 1 102 ? 16.441 4.374 -21.101 1.00 70.19 102 GLY A O 1
ATOM 824 N N . CYS A 1 103 ? 15.242 2.658 -21.922 1.00 68.75 103 CYS A N 1
ATOM 825 C CA . CYS A 1 103 ? 14.362 3.475 -22.762 1.00 68.75 103 CYS A CA 1
ATOM 826 C C . CYS A 1 103 ? 12.991 3.781 -22.178 1.00 68.75 103 CYS A C 1
ATOM 828 O O . CYS A 1 103 ? 12.257 4.608 -22.720 1.00 68.75 103 CYS A O 1
ATOM 830 N N . SER A 1 104 ? 12.665 3.167 -21.053 1.00 76.19 104 SER A N 1
ATOM 831 C CA . SER A 1 104 ? 11.440 3.409 -20.320 1.00 76.19 104 SER A CA 1
ATOM 832 C C . SER A 1 104 ? 11.748 3.637 -18.852 1.00 76.19 104 SER A C 1
ATOM 834 O O . SER A 1 104 ? 12.679 3.062 -18.286 1.00 76.19 104 SER A O 1
ATOM 836 N N . ARG A 1 105 ? 10.914 4.453 -18.214 1.00 80.06 105 ARG A N 1
ATOM 837 C CA . ARG A 1 105 ? 10.748 4.441 -16.765 1.00 80.06 105 ARG A CA 1
ATOM 838 C C . ARG A 1 105 ? 9.531 3.592 -16.436 1.00 80.06 105 ARG A C 1
ATOM 840 O O . ARG A 1 105 ? 8.409 3.940 -16.803 1.00 80.06 105 ARG A O 1
ATOM 847 N N . CYS A 1 106 ? 9.764 2.475 -15.770 1.00 80.31 106 CYS A N 1
ATOM 848 C CA . CYS A 1 106 ? 8.743 1.523 -15.373 1.00 80.31 106 CYS A CA 1
ATOM 849 C C . CYS A 1 106 ? 8.380 1.685 -13.899 1.00 80.31 106 CYS A C 1
ATOM 851 O O . CYS A 1 106 ? 9.223 2.006 -13.064 1.00 80.31 106 CYS A O 1
ATOM 853 N N . PHE A 1 107 ? 7.113 1.438 -13.589 1.00 85.94 107 PHE A N 1
ATOM 854 C CA . PHE A 1 107 ? 6.543 1.485 -12.253 1.00 85.94 107 PHE A CA 1
ATOM 855 C C . PHE A 1 107 ? 5.684 0.244 -12.050 1.00 85.94 107 PHE A C 1
ATOM 857 O O . PHE A 1 107 ? 4.746 0.014 -12.818 1.00 85.94 107 PHE A O 1
ATOM 864 N N . CYS A 1 108 ? 5.967 -0.536 -11.014 1.00 86.50 108 CYS A N 1
ATOM 865 C CA . CYS A 1 108 ? 5.062 -1.589 -10.589 1.00 86.50 108 CYS A CA 1
ATOM 866 C C . CYS A 1 108 ? 3.932 -0.968 -9.760 1.00 86.50 108 CYS A C 1
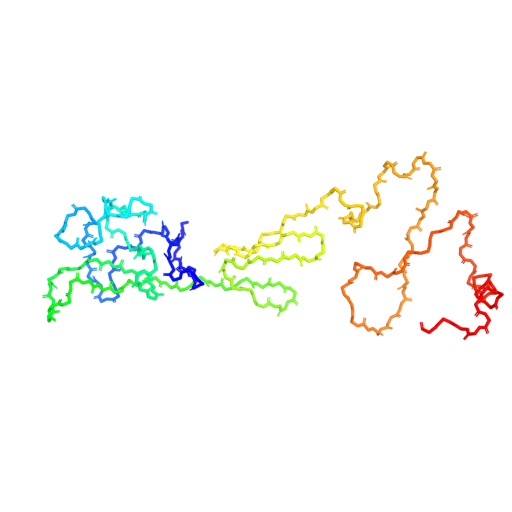ATOM 868 O O . CYS A 1 108 ? 4.156 -0.434 -8.671 1.00 86.50 108 CYS A O 1
ATOM 870 N N . LYS A 1 109 ? 2.717 -0.961 -10.312 1.00 83.88 109 LYS A N 1
ATOM 871 C CA . LYS A 1 109 ? 1.510 -0.466 -9.639 1.00 83.88 109 LYS A CA 1
ATOM 872 C C . LYS A 1 109 ? 0.682 -1.644 -9.127 1.00 83.88 10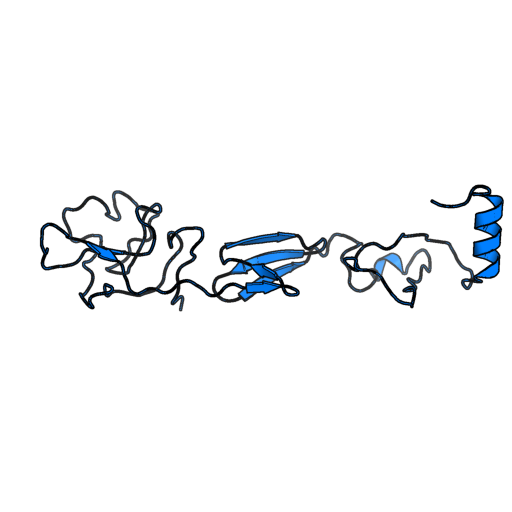9 LYS A C 1
ATOM 874 O O . LYS A 1 109 ? 0.938 -2.782 -9.490 1.00 83.88 109 LYS A O 1
ATOM 879 N N . GLN A 1 110 ? -0.324 -1.337 -8.311 1.00 78.75 110 GLN A N 1
ATOM 880 C CA . GLN A 1 110 ? -1.234 -2.316 -7.700 1.00 78.75 110 GLN A CA 1
ATOM 881 C C . GLN A 1 110 ? -1.983 -3.157 -8.747 1.00 78.75 110 GLN A C 1
ATOM 883 O O . GLN A 1 110 ? -2.352 -4.290 -8.464 1.00 78.75 110 GLN A O 1
ATOM 888 N N . ASP A 1 111 ? -2.174 -2.606 -9.949 1.00 74.06 111 ASP A N 1
ATOM 889 C CA . ASP A 1 111 ? -2.968 -3.238 -11.005 1.00 74.06 111 ASP A CA 1
ATOM 890 C C . ASP A 1 111 ? -2.096 -3.898 -12.086 1.00 74.06 111 ASP A C 1
ATOM 892 O O . ASP A 1 111 ? -2.509 -4.874 -12.705 1.00 74.06 111 ASP A O 1
ATOM 896 N N . ALA A 1 112 ? -0.926 -3.318 -12.384 1.00 80.75 112 ALA A N 1
ATOM 897 C CA . ALA A 1 112 ? -0.022 -3.774 -13.441 1.00 80.75 112 ALA A CA 1
ATOM 898 C C . ALA A 1 112 ? 1.321 -3.024 -13.421 1.00 80.75 112 ALA A C 1
ATOM 900 O O . ALA A 1 112 ? 1.443 -1.914 -12.890 1.00 80.75 112 ALA A O 1
ATOM 901 N N . LEU A 1 113 ? 2.304 -3.570 -14.140 1.00 82.50 113 LEU A N 1
ATOM 902 C CA . LEU A 1 113 ? 3.489 -2.825 -14.556 1.00 82.50 113 LEU A CA 1
ATOM 903 C C . LEU A 1 113 ? 3.105 -1.740 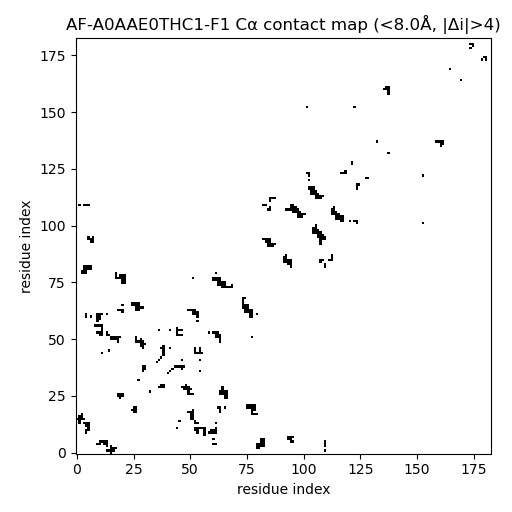-15.576 1.00 82.50 113 LEU A C 1
ATOM 905 O O . LEU A 1 113 ? 2.477 -2.020 -16.599 1.00 82.50 113 LEU A O 1
ATOM 909 N N . LYS A 1 114 ? 3.516 -0.498 -15.325 1.00 86.06 114 LYS A N 1
ATOM 910 C CA . LYS A 1 114 ? 3.347 0.634 -16.245 1.00 86.06 114 LYS A CA 1
ATOM 911 C C . LYS A 1 114 ? 4.710 1.177 -16.638 1.00 86.06 114 LYS A C 1
ATOM 913 O O . LYS A 1 114 ? 5.443 1.646 -15.776 1.00 86.06 114 LYS A O 1
ATOM 918 N N . CYS A 1 115 ? 5.031 1.155 -17.925 1.00 79.12 115 CYS A N 1
ATOM 919 C CA . CYS A 1 115 ? 6.276 1.701 -18.455 1.00 79.12 115 CYS A CA 1
ATOM 920 C C . CYS A 1 115 ? 5.993 2.929 -19.317 1.00 79.12 115 CYS A C 1
ATOM 922 O O . CYS A 1 115 ? 5.217 2.865 -20.267 1.00 79.12 115 CYS A O 1
ATOM 924 N N . LEU A 1 116 ? 6.619 4.050 -18.967 1.00 77.56 116 LEU A N 1
ATOM 925 C CA . LEU A 1 116 ? 6.596 5.284 -19.739 1.00 77.56 116 LEU A CA 1
ATOM 926 C C . LEU A 1 116 ? 7.857 5.340 -20.587 1.00 77.56 116 LEU A C 1
ATOM 928 O O . LEU A 1 116 ? 8.961 5.429 -20.048 1.00 77.56 116 LEU A O 1
ATOM 932 N N . ARG A 1 117 ? 7.689 5.272 -21.905 1.00 70.31 117 ARG A N 1
ATOM 933 C CA . ARG A 1 117 ? 8.807 5.293 -22.843 1.00 70.31 117 ARG A CA 1
ATOM 934 C C . ARG A 1 117 ? 9.313 6.715 -23.061 1.00 70.31 117 ARG A C 1
ATOM 936 O O . ARG A 1 117 ? 8.528 7.641 -23.253 1.00 70.31 117 ARG A O 1
ATOM 943 N N . TYR A 1 118 ? 10.629 6.872 -23.085 1.00 63.19 118 TYR A N 1
ATOM 944 C CA . TYR A 1 118 ? 11.293 8.112 -23.451 1.00 63.19 118 TYR A CA 1
ATOM 945 C C . TYR A 1 118 ? 11.413 8.215 -24.968 1.00 63.19 118 TYR A C 1
ATOM 947 O O . TYR A 1 118 ? 12.320 7.658 -25.578 1.00 63.19 118 TYR A O 1
ATOM 955 N N . THR A 1 119 ? 10.482 8.935 -25.587 1.00 58.12 119 THR A N 1
ATOM 956 C CA . THR A 1 119 ? 10.444 9.145 -27.044 1.00 58.12 119 THR A CA 1
ATOM 957 C C . THR A 1 119 ? 11.389 10.245 -27.527 1.00 58.12 119 THR A C 1
ATOM 959 O O . THR A 1 119 ? 11.588 10.413 -28.721 1.00 58.12 119 THR A O 1
ATOM 962 N N . PHE A 1 120 ? 12.004 11.003 -26.623 1.00 55.47 120 PHE A N 1
ATOM 963 C CA . PHE A 1 120 ? 12.935 12.085 -26.964 1.00 55.47 120 PHE A CA 1
ATOM 964 C C . PHE A 1 120 ? 14.391 11.623 -27.107 1.00 55.47 120 PHE A C 1
ATOM 966 O O . PHE A 1 120 ? 15.223 12.385 -27.591 1.00 55.47 120 PHE A O 1
ATOM 973 N N . HIS A 1 121 ? 14.716 10.384 -26.724 1.00 54.47 121 HIS A N 1
ATOM 974 C CA . HIS A 1 121 ? 16.065 9.843 -26.878 1.00 54.47 121 HIS A CA 1
ATOM 975 C C . HIS A 1 121 ? 16.155 8.993 -28.152 1.00 54.47 121 HIS A C 1
ATOM 977 O O . HIS A 1 121 ? 15.427 8.012 -28.291 1.00 54.47 121 HIS A O 1
ATOM 983 N N . VAL A 1 122 ? 17.057 9.342 -29.078 1.00 52.84 122 VAL A N 1
ATOM 984 C CA . VAL A 1 122 ? 17.191 8.680 -30.398 1.00 52.84 122 VAL A CA 1
ATOM 985 C C . VAL A 1 122 ? 17.422 7.168 -30.269 1.00 52.84 122 VAL A C 1
ATOM 987 O O . VAL A 1 122 ? 16.875 6.388 -31.040 1.00 52.84 122 VAL A O 1
ATOM 990 N N . GLN A 1 123 ? 18.153 6.737 -29.236 1.00 53.22 123 GLN A N 1
ATOM 991 C CA . GLN A 1 123 ? 18.423 5.319 -28.944 1.00 53.22 123 GLN A CA 1
ATOM 992 C C . GLN A 1 123 ? 17.181 4.528 -28.490 1.00 53.22 123 GLN A C 1
ATOM 994 O O . GLN A 1 123 ? 17.241 3.310 -28.355 1.00 53.22 123 GLN A O 1
ATOM 999 N N . CYS A 1 124 ? 16.067 5.215 -28.232 1.00 54.25 124 CYS A N 1
ATOM 1000 C CA . CYS A 1 124 ? 14.841 4.653 -27.681 1.00 54.25 124 CYS A CA 1
ATOM 1001 C C . CYS A 1 124 ? 13.689 4.610 -28.671 1.00 54.25 124 CYS A C 1
ATOM 1003 O O . CYS A 1 124 ? 12.560 4.296 -28.287 1.00 54.25 124 CYS A O 1
ATOM 1005 N N . TYR A 1 125 ? 13.966 4.851 -29.945 1.00 53.69 125 TYR A N 1
ATOM 1006 C CA . TYR A 1 125 ? 13.024 4.593 -31.013 1.00 53.69 125 TYR A CA 1
ATOM 1007 C C . TYR A 1 125 ? 13.077 3.124 -31.449 1.00 53.69 125 TYR A C 1
ATOM 1009 O O . TYR A 1 125 ? 14.151 2.572 -31.657 1.00 53.69 125 TYR A O 1
ATOM 1017 N N . ASP A 1 126 ? 11.910 2.501 -31.638 1.00 47.41 126 ASP A N 1
ATOM 1018 C CA . ASP A 1 126 ? 11.812 1.166 -32.259 1.00 47.41 126 ASP A CA 1
ATOM 1019 C C . ASP A 1 126 ? 12.046 1.216 -33.788 1.00 47.41 126 ASP A C 1
ATOM 1021 O O . ASP A 1 126 ? 12.213 0.182 -34.431 1.00 47.41 126 ASP A O 1
ATOM 1025 N N . ARG A 1 127 ? 12.056 2.425 -34.372 1.00 42.97 127 ARG A N 1
ATOM 1026 C CA . ARG A 1 127 ? 12.353 2.748 -35.777 1.00 42.97 127 ARG A CA 1
ATOM 1027 C C . ARG A 1 127 ? 13.119 4.067 -35.841 1.00 42.97 127 ARG A C 1
ATOM 1029 O O . ARG A 1 127 ? 12.655 5.031 -35.243 1.00 42.97 127 ARG A O 1
ATOM 1036 N N . CYS A 1 128 ? 14.241 4.137 -36.560 1.00 39.97 128 CYS A N 1
ATOM 1037 C CA . CYS A 1 128 ? 14.962 5.399 -36.775 1.00 39.97 128 CYS A CA 1
ATOM 1038 C C . CYS A 1 128 ? 13.983 6.530 -37.162 1.00 39.97 128 CYS A C 1
ATOM 1040 O O . CYS A 1 128 ? 13.145 6.289 -38.032 1.00 39.97 128 CYS A O 1
ATOM 1042 N N . PRO A 1 129 ? 14.047 7.722 -36.529 1.00 39.91 129 PRO A N 1
ATOM 1043 C CA . PRO A 1 129 ? 13.121 8.814 -36.820 1.00 39.91 129 PRO A CA 1
ATOM 1044 C C . PRO A 1 129 ? 13.119 9.154 -38.313 1.00 39.91 129 PRO A C 1
ATOM 1046 O O . PRO A 1 129 ? 14.188 9.316 -38.902 1.00 39.91 129 PRO A O 1
ATOM 1049 N N . ASP A 1 130 ? 11.937 9.324 -38.912 1.00 40.28 130 ASP A N 1
ATOM 1050 C CA . ASP A 1 130 ? 11.808 9.691 -40.332 1.00 40.28 130 ASP A CA 1
ATOM 1051 C C . ASP A 1 130 ? 12.504 11.034 -40.649 1.00 40.28 130 ASP A C 1
ATOM 1053 O O . ASP A 1 130 ? 12.966 11.262 -41.762 1.00 40.28 130 ASP A O 1
ATOM 1057 N N . SER A 1 131 ? 12.697 11.899 -39.648 1.00 37.66 131 SER A N 1
ATOM 1058 C CA . SER A 1 131 ? 13.450 13.157 -39.763 1.00 37.66 131 SER A CA 1
ATOM 1059 C C . SER A 1 131 ? 14.974 12.995 -39.887 1.00 37.66 131 SER A C 1
ATOM 1061 O O . SER A 1 131 ? 15.655 13.964 -40.209 1.00 37.66 131 SER A O 1
ATOM 1063 N N . PHE A 1 132 ? 15.522 11.793 -39.673 1.00 41.44 132 PHE A N 1
ATOM 1064 C CA . PHE A 1 132 ? 16.910 11.450 -40.021 1.00 41.44 132 PHE A CA 1
ATOM 1065 C C . PHE A 1 132 ? 17.036 10.847 -41.429 1.00 41.44 132 PHE A C 1
ATOM 1067 O O . PHE A 1 132 ? 18.147 10.730 -41.944 1.00 41.44 132 PHE A O 1
ATOM 1074 N N . GLN A 1 133 ? 15.920 10.503 -42.082 1.00 41.81 133 GLN A N 1
ATOM 1075 C CA . GLN A 1 133 ? 15.924 9.965 -43.448 1.00 41.81 133 GLN A CA 1
ATOM 1076 C C . GLN A 1 133 ? 16.197 11.041 -44.508 1.00 41.81 133 GLN A C 1
ATOM 1078 O O . GLN A 1 133 ? 16.455 10.705 -45.662 1.00 41.81 133 GLN A O 1
ATOM 1083 N N . SER A 1 134 ? 16.164 12.327 -44.143 1.00 38.75 134 SER A N 1
ATOM 1084 C CA . SER A 1 134 ? 16.251 13.426 -45.107 1.00 38.75 134 SER A CA 1
ATOM 1085 C C . SER A 1 134 ? 17.620 14.088 -45.230 1.00 38.75 134 SER A C 1
ATOM 1087 O O . SER A 1 134 ? 17.698 15.123 -45.886 1.00 38.75 134 SER A O 1
ATOM 1089 N N . VAL A 1 135 ? 18.697 13.547 -44.645 1.00 36.25 135 VAL A N 1
ATOM 1090 C CA . VAL A 1 135 ? 20.029 14.124 -44.920 1.00 36.25 135 VAL A CA 1
ATOM 1091 C C . VAL A 1 135 ? 21.130 13.113 -45.203 1.00 36.25 135 VAL A C 1
ATOM 1093 O O . VAL A 1 135 ? 21.981 13.457 -46.001 1.00 36.25 135 VAL A O 1
ATOM 1096 N N . ASN A 1 136 ? 21.107 11.879 -44.685 1.00 36.09 136 ASN A N 1
ATOM 1097 C CA . ASN A 1 136 ? 22.088 10.852 -45.069 1.00 36.09 136 ASN A CA 1
ATOM 1098 C C . ASN A 1 136 ? 21.526 9.441 -44.831 1.00 36.09 136 ASN A C 1
ATOM 1100 O O . ASN A 1 136 ? 21.089 9.122 -43.726 1.00 36.09 136 ASN A O 1
ATOM 1104 N N . ARG A 1 137 ? 21.515 8.603 -45.875 1.00 35.84 137 ARG A N 1
ATOM 1105 C CA . ARG A 1 137 ? 20.872 7.274 -45.949 1.00 35.84 137 ARG A CA 1
ATOM 1106 C C . ARG A 1 137 ? 21.561 6.217 -45.069 1.00 35.84 137 ARG A C 1
ATOM 1108 O O . ARG A 1 137 ? 22.140 5.257 -45.566 1.00 35.84 137 ARG A O 1
ATOM 1115 N N . LEU A 1 138 ? 21.488 6.352 -43.750 1.00 33.31 138 LEU A N 1
ATOM 1116 C CA . LEU A 1 138 ? 22.010 5.346 -42.823 1.00 33.31 138 LEU A CA 1
ATOM 1117 C C . LEU A 1 138 ? 20.959 4.254 -42.563 1.00 33.31 138 LEU A C 1
ATOM 1119 O O . LEU A 1 138 ? 19.893 4.525 -42.013 1.00 33.31 138 LEU A O 1
ATOM 1123 N N . TRP A 1 139 ? 21.279 3.009 -42.927 1.00 35.69 139 TRP A N 1
ATOM 1124 C CA . TRP A 1 139 ? 20.460 1.823 -42.650 1.00 35.69 139 TRP A CA 1
ATOM 1125 C C . TRP A 1 139 ? 21.050 1.029 -41.476 1.00 35.69 139 TRP A C 1
ATOM 1127 O O . TRP A 1 139 ? 22.243 0.726 -41.456 1.00 35.69 139 TRP A O 1
ATOM 1137 N N . CYS A 1 140 ? 20.225 0.675 -40.487 1.00 34.06 140 CYS A N 1
ATOM 1138 C CA . CYS A 1 140 ? 20.642 -0.157 -39.357 1.00 34.06 140 CYS A CA 1
ATOM 1139 C C . CYS A 1 140 ? 20.531 -1.648 -39.710 1.00 34.06 140 CYS A C 1
ATOM 1141 O O . CYS A 1 140 ? 19.425 -2.159 -39.872 1.00 34.06 140 CYS A O 1
ATOM 1143 N N . TYR A 1 141 ? 21.658 -2.362 -39.762 1.00 34.09 141 TYR A N 1
ATOM 1144 C CA . TYR A 1 141 ? 21.683 -3.822 -39.897 1.00 34.09 141 TYR A CA 1
ATOM 1145 C C . TYR A 1 141 ? 21.885 -4.484 -38.525 1.00 34.09 141 TYR A C 1
ATOM 1147 O O . TYR A 1 141 ? 22.817 -4.146 -37.795 1.00 34.09 141 TYR A O 1
ATOM 1155 N N . MET A 1 142 ? 21.019 -5.437 -38.160 1.00 32.34 142 MET A N 1
ATOM 1156 C CA . MET A 1 142 ? 21.212 -6.286 -36.977 1.00 32.34 142 MET A CA 1
ATOM 1157 C C . MET A 1 142 ? 22.140 -7.457 -37.323 1.00 32.34 142 MET A C 1
ATOM 1159 O O . MET A 1 142 ? 21.881 -8.196 -38.268 1.00 32.34 142 MET A O 1
ATOM 1163 N N . ARG A 1 143 ? 23.210 -7.649 -36.540 1.00 35.81 143 ARG A N 1
ATOM 1164 C CA . ARG A 1 143 ? 24.105 -8.811 -36.646 1.00 35.81 143 ARG A CA 1
ATOM 1165 C C . ARG A 1 143 ? 23.363 -10.072 -36.197 1.00 35.81 143 ARG A C 1
ATOM 1167 O O . ARG A 1 143 ? 23.147 -10.281 -35.004 1.00 35.81 143 ARG A O 1
ATOM 1174 N N . GLU A 1 144 ? 22.999 -10.929 -37.140 1.00 38.41 144 GLU A N 1
ATOM 1175 C CA . GLU A 1 144 ? 22.649 -12.315 -36.844 1.00 38.41 144 GLU A CA 1
ATOM 1176 C C . GLU A 1 144 ? 23.937 -13.078 -36.508 1.00 38.41 144 GLU A C 1
ATOM 1178 O O . GLU A 1 144 ? 24.810 -13.235 -37.356 1.00 38.41 144 GLU A O 1
ATOM 1183 N N . ASN A 1 145 ? 24.109 -13.499 -35.253 1.00 25.92 145 ASN A N 1
ATOM 1184 C CA . ASN A 1 145 ? 24.113 -14.916 -34.860 1.00 25.92 145 ASN A CA 1
ATOM 1185 C C . ASN A 1 145 ? 24.808 -15.134 -33.496 1.00 25.92 145 ASN A C 1
ATOM 1187 O O . ASN A 1 145 ? 25.949 -14.735 -33.292 1.00 25.92 145 ASN A O 1
ATOM 1191 N N . ARG A 1 146 ? 24.051 -15.834 -32.639 1.00 42.38 146 ARG A N 1
ATOM 1192 C CA . ARG A 1 146 ? 24.367 -16.766 -31.538 1.00 42.38 146 ARG A CA 1
ATOM 1193 C C . ARG A 1 146 ? 25.387 -16.423 -30.436 1.00 42.38 146 ARG A C 1
ATOM 1195 O O . ARG A 1 146 ? 26.543 -16.121 -30.676 1.00 42.38 146 ARG A O 1
ATOM 1202 N N . THR A 1 147 ? 24.870 -16.660 -29.222 1.00 35.22 147 THR A N 1
ATOM 1203 C CA . THR A 1 147 ? 25.518 -16.839 -27.913 1.00 35.22 147 THR A CA 1
ATOM 1204 C C . THR A 1 147 ? 26.206 -15.616 -27.315 1.00 35.22 147 THR A C 1
ATOM 1206 O O . THR A 1 147 ? 27.411 -15.485 -27.438 1.00 35.22 147 THR A O 1
ATOM 1209 N N . GLU A 1 148 ? 25.434 -14.753 -26.639 1.00 32.97 148 GLU A N 1
ATOM 1210 C CA . GLU A 1 148 ? 25.689 -14.288 -25.258 1.00 32.97 148 GLU A CA 1
ATOM 1211 C C . GLU A 1 148 ? 24.687 -13.198 -24.824 1.00 32.97 148 GLU A C 1
ATOM 1213 O O . GLU A 1 148 ? 24.056 -12.513 -25.630 1.00 32.97 148 GLU A O 1
ATOM 1218 N N . ILE A 1 149 ? 24.465 -13.127 -23.516 1.00 39.97 149 ILE A N 1
ATOM 1219 C CA . ILE A 1 149 ? 23.400 -12.406 -22.814 1.00 39.97 149 ILE A CA 1
ATOM 1220 C C . ILE A 1 149 ? 23.710 -10.900 -22.762 1.00 39.97 149 ILE A C 1
ATOM 1222 O O . ILE A 1 149 ? 24.625 -10.509 -22.051 1.00 39.97 149 ILE A O 1
ATOM 1226 N N . PHE A 1 150 ? 22.916 -10.045 -23.423 1.00 27.48 150 PHE A N 1
ATOM 1227 C CA . PHE A 1 150 ? 22.896 -8.591 -23.177 1.00 27.48 150 PHE A CA 1
ATOM 1228 C C . PHE A 1 150 ? 21.494 -7.985 -23.386 1.00 27.48 150 PHE A C 1
ATOM 1230 O O . PHE A 1 150 ? 20.721 -8.487 -24.214 1.00 27.48 150 PHE A O 1
ATOM 1237 N N . PRO A 1 151 ? 21.137 -6.879 -22.696 1.00 31.09 151 PRO A N 1
ATOM 1238 C CA . PRO A 1 151 ? 20.001 -6.059 -23.097 1.00 31.09 151 PRO A CA 1
ATOM 1239 C C . PRO A 1 151 ? 20.275 -5.549 -24.517 1.00 31.09 151 PRO A C 1
ATOM 1241 O O . PRO A 1 151 ? 21.262 -4.859 -24.745 1.00 31.09 151 PRO A O 1
ATOM 1244 N N . LYS A 1 152 ? 19.408 -5.892 -25.477 1.00 36.22 152 LYS A N 1
ATOM 1245 C CA . LYS A 1 152 ? 19.540 -5.608 -26.924 1.00 36.22 152 LYS A CA 1
ATOM 1246 C C . LYS A 1 152 ? 19.666 -4.119 -27.319 1.00 36.22 152 LYS A C 1
ATOM 1248 O O . LYS A 1 152 ? 19.665 -3.806 -28.503 1.00 36.22 152 LYS A O 1
ATOM 1253 N N . CYS A 1 153 ? 19.789 -3.204 -26.365 1.00 34.81 153 CYS A N 1
ATOM 1254 C CA . CYS A 1 153 ? 19.848 -1.765 -26.581 1.00 34.81 153 CYS A CA 1
ATOM 1255 C C . CYS A 1 153 ? 21.272 -1.242 -26.334 1.00 34.81 153 CYS A C 1
ATOM 1257 O O . CYS A 1 153 ? 21.459 -0.466 -25.409 1.00 34.81 153 CYS A O 1
ATOM 1259 N N . CYS A 1 154 ? 22.268 -1.743 -27.075 1.00 42.44 154 CYS A N 1
ATOM 1260 C CA . CYS A 1 154 ? 23.578 -1.110 -27.341 1.00 42.44 154 CYS A CA 1
ATOM 1261 C C . CYS A 1 154 ? 24.581 -2.170 -27.821 1.00 42.44 154 CYS A C 1
ATOM 1263 O O . CYS A 1 154 ? 25.348 -2.724 -27.040 1.00 42.44 154 CYS A O 1
ATOM 1265 N N . GLY A 1 155 ? 24.606 -2.443 -29.124 1.00 34.59 155 GLY A N 1
ATOM 1266 C CA . GLY A 1 155 ? 25.715 -3.147 -29.765 1.00 34.59 155 GLY A CA 1
ATOM 1267 C C . GLY A 1 155 ? 26.374 -2.206 -30.764 1.00 34.59 155 GLY A C 1
ATOM 1268 O O . GLY A 1 155 ? 25.825 -2.027 -31.839 1.00 34.59 155 GLY A O 1
ATOM 1269 N N . LYS A 1 156 ? 27.480 -1.566 -30.355 1.00 34.25 156 LYS A N 1
ATOM 1270 C CA . LYS A 1 156 ? 28.425 -0.733 -31.135 1.00 34.25 156 LYS A CA 1
ATOM 1271 C C . LYS A 1 156 ? 27.859 -0.066 -32.409 1.00 34.25 156 LYS A C 1
ATOM 1273 O O . LYS A 1 156 ? 27.786 -0.680 -33.468 1.00 34.25 156 LYS A O 1
ATOM 1278 N N . GLN A 1 157 ? 27.565 1.234 -32.329 1.00 38.44 157 GLN A N 1
ATOM 1279 C CA . GLN A 1 157 ? 27.327 2.068 -33.511 1.00 38.44 157 GLN A CA 1
ATOM 1280 C C . GLN A 1 157 ? 28.651 2.294 -34.257 1.00 38.44 157 GLN A C 1
ATOM 1282 O O . GLN A 1 157 ? 29.518 3.011 -33.767 1.00 38.44 157 GLN A O 1
ATOM 1287 N N . VAL A 1 158 ? 28.805 1.715 -35.448 1.00 34.47 158 VAL A N 1
ATOM 1288 C CA . VAL A 1 158 ? 29.709 2.264 -36.467 1.00 34.47 158 VAL A CA 1
ATOM 1289 C C . VAL A 1 158 ? 28.836 2.652 -37.652 1.00 34.47 158 VAL A C 1
ATOM 1291 O O . VAL A 1 158 ? 28.317 1.789 -38.355 1.00 34.47 158 VAL A O 1
ATOM 1294 N N . CYS A 1 159 ? 28.629 3.954 -37.831 1.00 34.81 159 CYS A N 1
ATOM 1295 C CA . CYS A 1 159 ? 27.903 4.521 -38.965 1.00 34.81 159 CYS A CA 1
ATOM 1296 C C . CYS A 1 159 ? 28.910 4.870 -40.076 1.00 34.81 159 CYS A C 1
ATOM 1298 O O . CYS A 1 159 ? 29.909 5.531 -39.792 1.00 34.81 159 CYS A O 1
ATOM 1300 N N . ARG A 1 160 ? 28.657 4.462 -41.327 1.00 34.03 160 ARG A N 1
ATOM 1301 C CA . ARG A 1 160 ? 29.376 4.948 -42.521 1.00 34.03 160 ARG A CA 1
ATOM 1302 C C . ARG A 1 160 ? 28.396 5.299 -43.633 1.00 34.03 160 ARG A C 1
ATOM 1304 O O . ARG A 1 160 ? 27.356 4.660 -43.759 1.00 34.03 160 ARG A O 1
ATOM 1311 N N . GLU A 1 161 ? 28.776 6.282 -44.440 1.00 35.25 161 GLU A N 1
ATOM 1312 C CA . GLU A 1 161 ? 28.059 6.673 -45.652 1.00 35.25 161 GLU A CA 1
ATOM 1313 C C . GLU A 1 161 ? 28.317 5.664 -46.790 1.00 35.25 161 GLU A C 1
ATOM 1315 O O . GLU A 1 161 ? 29.459 5.374 -47.149 1.00 35.25 161 GLU A O 1
ATOM 1320 N N . ASP A 1 162 ? 27.216 5.131 -47.322 1.00 38.19 162 ASP A N 1
ATOM 1321 C CA . ASP A 1 162 ? 27.004 4.741 -48.721 1.00 38.19 162 ASP A CA 1
ATOM 1322 C C . ASP A 1 162 ? 27.953 3.749 -49.413 1.00 38.19 162 ASP A C 1
ATOM 1324 O O . ASP A 1 162 ? 28.340 3.973 -50.560 1.00 38.19 162 ASP A O 1
ATOM 1328 N N . LYS A 1 163 ? 28.196 2.568 -48.828 1.00 37.03 163 LYS A N 1
ATOM 1329 C CA . LYS A 1 163 ? 28.441 1.345 -49.625 1.00 37.03 163 LYS A CA 1
ATOM 1330 C C . LYS A 1 163 ? 27.764 0.134 -48.990 1.00 37.03 163 LYS A C 1
ATOM 1332 O O . LYS A 1 163 ? 27.671 0.052 -47.765 1.00 37.03 163 LYS A O 1
ATOM 1337 N N . GLU A 1 164 ? 27.278 -0.789 -49.824 1.00 40.97 164 GLU A N 1
ATOM 1338 C CA . GLU A 1 164 ? 26.902 -2.137 -49.384 1.00 40.97 164 GLU A CA 1
ATOM 1339 C C . GLU A 1 164 ? 28.002 -2.676 -48.466 1.00 40.97 164 GLU A C 1
ATOM 1341 O O . GLU A 1 164 ? 29.188 -2.542 -48.763 1.00 40.97 164 GLU A O 1
ATOM 1346 N N . PHE A 1 165 ? 27.627 -3.226 -47.313 1.00 41.62 165 PHE A N 1
ATOM 1347 C CA . PHE A 1 165 ? 28.605 -3.768 -46.381 1.00 41.62 165 PHE A CA 1
ATOM 1348 C C . PHE A 1 165 ? 29.297 -4.976 -47.024 1.00 41.62 165 PHE A C 1
ATOM 1350 O O . PHE A 1 165 ? 28.770 -6.089 -47.026 1.00 41.62 165 PHE A O 1
ATOM 1357 N N . VAL A 1 166 ? 30.494 -4.758 -47.561 1.00 51.12 166 VAL A N 1
ATOM 1358 C CA . VAL A 1 166 ? 31.384 -5.823 -48.012 1.00 51.12 166 VAL A CA 1
ATOM 1359 C C . VAL A 1 166 ? 32.253 -6.206 -46.821 1.00 51.12 166 VAL A C 1
ATOM 1361 O O . VAL A 1 166 ? 33.181 -5.488 -46.452 1.00 51.12 166 VAL A O 1
ATOM 1364 N N . LEU A 1 167 ? 31.942 -7.347 -46.196 1.00 46.75 167 LEU A N 1
ATOM 1365 C CA . LEU A 1 167 ? 32.636 -7.850 -45.002 1.00 46.75 167 LEU A CA 1
ATOM 1366 C C . LEU A 1 167 ? 34.167 -7.834 -45.159 1.00 46.75 167 LEU A C 1
ATOM 1368 O O . LEU A 1 167 ? 34.880 -7.551 -44.200 1.00 46.75 167 LEU A O 1
ATOM 1372 N N . GLN A 1 168 ? 34.662 -8.091 -46.370 1.00 49.72 168 GLN A N 1
ATOM 1373 C CA . GLN A 1 168 ? 36.090 -8.118 -46.658 1.00 49.72 168 GLN A CA 1
ATOM 1374 C C . GLN A 1 168 ? 36.750 -6.731 -46.545 1.00 49.72 168 GLN A C 1
ATOM 1376 O O . GLN A 1 168 ? 37.767 -6.612 -45.871 1.00 49.72 168 GLN A O 1
ATOM 1381 N N . GLU A 1 169 ? 36.130 -5.673 -47.079 1.00 53.50 169 GLU A N 1
ATOM 1382 C CA . GLU A 1 169 ? 36.650 -4.296 -46.979 1.00 53.50 169 GLU A CA 1
ATOM 1383 C C . GLU A 1 169 ? 36.689 -3.802 -45.523 1.00 53.50 169 GLU A C 1
ATOM 1385 O O . GLU A 1 169 ? 37.606 -3.088 -45.114 1.00 53.50 169 GLU A O 1
ATOM 1390 N N . TYR A 1 170 ? 35.714 -4.216 -44.706 1.00 51.94 170 TYR A N 1
ATOM 1391 C CA . TYR A 1 170 ? 35.693 -3.905 -43.276 1.00 51.94 170 TYR A CA 1
ATOM 1392 C C . TYR A 1 170 ? 36.822 -4.611 -42.513 1.00 51.94 170 TYR A C 1
ATOM 1394 O O . TYR A 1 170 ? 37.492 -3.990 -41.687 1.00 51.94 170 TYR A O 1
ATOM 1402 N N . LEU A 1 171 ? 37.060 -5.895 -42.798 1.00 52.97 171 LEU A N 1
ATOM 1403 C CA . LEU A 1 171 ? 38.158 -6.649 -42.189 1.00 52.97 171 LEU A CA 1
ATOM 1404 C C . LEU A 1 171 ? 39.530 -6.091 -42.593 1.00 52.97 171 LEU A C 1
ATOM 1406 O O . LEU A 1 171 ? 40.444 -6.086 -41.767 1.00 52.97 171 LEU A O 1
ATOM 1410 N N . ASP A 1 172 ? 39.668 -5.586 -43.818 1.00 61.19 172 ASP A N 1
ATOM 1411 C CA . ASP A 1 172 ? 40.908 -4.979 -44.302 1.00 61.19 172 ASP A CA 1
ATOM 1412 C C . ASP A 1 172 ? 41.156 -3.603 -43.653 1.00 61.19 172 ASP A C 1
ATOM 1414 O O . ASP A 1 172 ? 42.254 -3.354 -43.152 1.00 61.19 172 ASP A O 1
ATOM 1418 N N . TYR A 1 173 ? 40.117 -2.768 -43.504 1.00 57.75 173 TYR A N 1
ATOM 1419 C CA . TYR A 1 173 ? 40.185 -1.513 -42.738 1.00 57.75 173 TYR A CA 1
ATOM 1420 C C . TYR A 1 173 ? 40.615 -1.735 -41.278 1.00 57.75 173 TYR A C 1
ATOM 1422 O O . TYR A 1 173 ? 41.446 -0.993 -40.749 1.00 57.75 173 TYR A O 1
ATOM 1430 N N . LEU A 1 174 ? 40.069 -2.766 -40.622 1.00 53.91 174 LEU A N 1
ATOM 1431 C CA . LEU A 1 174 ? 40.426 -3.100 -39.243 1.00 53.91 174 LEU A CA 1
ATOM 1432 C C . LEU A 1 174 ? 41.894 -3.516 -39.102 1.00 53.91 174 LEU A C 1
ATOM 1434 O O . LEU A 1 174 ? 42.536 -3.126 -38.131 1.00 53.91 174 LEU A O 1
ATOM 1438 N N . LYS A 1 175 ? 42.440 -4.265 -40.063 1.00 62.22 175 LYS A N 1
ATOM 1439 C CA . LYS A 1 175 ? 43.861 -4.648 -40.062 1.00 62.22 175 LYS A CA 1
ATOM 1440 C C . LYS A 1 175 ? 44.786 -3.453 -40.275 1.00 62.22 175 LYS A C 1
ATOM 1442 O O . LYS A 1 175 ? 45.851 -3.403 -39.671 1.00 62.22 175 LYS A O 1
ATOM 1447 N N . GLU A 1 176 ? 44.379 -2.505 -41.114 1.00 56.78 176 GLU A N 1
ATOM 1448 C CA . GLU A 1 176 ? 45.166 -1.312 -41.432 1.00 56.78 176 GLU A CA 1
ATOM 1449 C C . GLU A 1 176 ? 45.197 -0.308 -40.269 1.00 56.78 176 GLU A C 1
ATOM 1451 O O . GLU A 1 176 ? 46.247 0.243 -39.948 1.00 56.78 176 GLU A O 1
ATOM 1456 N N . HIS A 1 177 ? 44.059 -0.098 -39.602 1.00 53.50 177 HIS A N 1
ATOM 1457 C CA . HIS A 1 177 ? 43.914 0.947 -38.581 1.00 53.50 177 HIS A CA 1
ATOM 1458 C C . HIS A 1 177 ? 44.046 0.429 -37.141 1.00 53.50 177 HIS A C 1
ATOM 1460 O O . HIS A 1 177 ? 44.292 1.213 -36.226 1.00 53.50 177 HIS A O 1
ATOM 1466 N N . PHE A 1 178 ? 43.916 -0.885 -36.929 1.00 58.62 178 PHE A N 1
ATOM 1467 C CA . PHE A 1 178 ? 44.072 -1.543 -35.629 1.00 58.62 178 PHE A CA 1
ATOM 1468 C C . PHE A 1 178 ? 44.943 -2.810 -35.756 1.00 58.62 178 PHE A C 1
ATOM 1470 O O . PHE A 1 178 ? 44.476 -3.920 -35.486 1.00 58.62 178 PHE A O 1
ATOM 1477 N N . PRO A 1 179 ? 46.228 -2.674 -36.137 1.00 52.81 179 PRO A N 1
ATOM 1478 C CA . PRO A 1 179 ? 47.105 -3.808 -36.453 1.00 52.81 179 PRO A CA 1
ATOM 1479 C C . PRO A 1 179 ? 47.396 -4.743 -35.262 1.00 52.81 179 PRO A C 1
ATOM 1481 O O . PRO A 1 179 ? 47.891 -5.849 -35.463 1.00 52.81 179 PRO A O 1
ATOM 1484 N N . GLY A 1 180 ? 47.074 -4.328 -34.030 1.00 58.50 180 GLY A N 1
ATOM 1485 C CA . GLY A 1 180 ? 47.188 -5.138 -32.809 1.00 58.50 180 GLY A CA 1
ATOM 1486 C C . GLY A 1 180 ? 45.917 -5.899 -32.401 1.00 58.50 180 GLY A C 1
ATOM 1487 O O . GLY A 1 180 ? 45.928 -6.558 -31.365 1.00 58.50 180 GLY A O 1
ATOM 1488 N N . GLY A 1 181 ? 44.836 -5.815 -33.186 1.00 53.00 181 GLY A N 1
ATOM 1489 C CA . GLY A 1 181 ? 43.526 -6.376 -32.844 1.00 53.00 181 GLY A CA 1
ATOM 1490 C C . GLY A 1 181 ? 42.690 -5.471 -31.928 1.00 53.00 181 GLY A C 1
ATOM 1491 O O . GLY A 1 181 ? 43.206 -4.601 -31.228 1.00 53.00 181 GLY A O 1
ATOM 1492 N N . ILE A 1 182 ? 41.369 -5.662 -31.960 1.00 48.22 182 ILE A N 1
ATOM 1493 C CA . ILE A 1 182 ? 40.425 -5.014 -31.041 1.00 48.22 182 ILE A CA 1
ATOM 1494 C C . ILE A 1 182 ? 40.214 -5.990 -29.880 1.00 48.22 182 ILE A C 1
ATOM 1496 O O . ILE A 1 182 ? 39.569 -7.017 -30.088 1.00 48.22 182 ILE A O 1
ATOM 1500 N N . ASN A 1 183 ? 40.781 -5.691 -28.707 1.00 45.06 183 ASN A N 1
ATOM 1501 C CA . ASN A 1 183 ? 40.491 -6.426 -27.465 1.00 45.06 183 ASN A CA 1
ATOM 1502 C C . ASN A 1 183 ? 38.995 -6.395 -27.121 1.00 45.06 183 ASN A C 1
ATOM 1504 O O . ASN A 1 183 ? 38.350 -5.336 -27.333 1.00 45.06 183 ASN A O 1
#

Sequence (183 aa):
MVSCYTPHDHGVSYRGYQRFSETGKKCIQWNRHLHQATPSIFPNGGLDQNYCRNPIGSAERPWCYVSPIKNGTYWEFCNVTECEPCLYRGTLMKVGDSFHDGCSRCFCKQDALKCLRYTFHVQCYDRCPDSFQSVNRLWCYMRENRTEIFPKCCGKQVCREDKEFVLQEYLDYLKEHFPGGIN

Foldseek 3Di:
DQQAAFQVLQRQVPDDAFQAFPVRFGFQQLCPDPDDRHCVNQVVSNSGGRGFTQRNVVDRHTKGAGPDQDPNRGIHHHPGHHQAFEDDPNDTHGQQDWDDPPFWIWHRHSVYIDTHGDPPDQLRDPDRDVVVVPPANWDDDDDDDDDDDDSPRDDDDDTDGDDDDDVVVVVVVCCVPPVPDDD

InterPro domains:
  IPR000001 Kringle [PF00051] (8-83)
  IPR000001 Kringle [PS50070] (8-83)
  IPR000001 Kringle [SM00130] (2-85)
  IPR000001 Kringle [cd00108] (4-84)
  IPR013806 Kringle-like fold [SSF57440] (7-96)
  IPR018056 Kringle, conserved site [PS00021] (51-64)
  IPR038178 Kringle superfamily [G3DSA:2.40.20.10] (2-89)
  IPR050759 Serine proteases and regulators with kringle domains [PTHR24261] (4-102)

Mean predicted aligned error: 15.65 Å